Protein AF-A0A357LKI7-F1 (afdb_monomer_lite)

Foldseek 3Di:
DVVVVVVVVVVCVVVVVVCVVCDLFNLLLVLLCVLCVVQVVVLVVVLVQQFDPDPPRSLPGALSLCCVQAVVQCVVQVSDPVSRDCPPRVVCSNVLSCLSNPLNVCCNQQPQQLVSLVSVLVSLVSSVVSCCPRVVDDDQLCDDPPDPDQPHVNRRVVVVSSVSSVVCNVSGDHCRHPVNVVVVVDPPPPPPPPPPPDDDDDDDDDDDDDDDDDDPPVPVVVVPDDQDDDDDDPDDPPPDDVPDPVVVVVVVVVVVPDDDDDDD

pLDDT: mean 74.7, std 24.62, range [28.31, 97.5]

Structure (mmCIF, N/CA/C/O backbone):
data_AF-A0A357LKI7-F1
#
_entry.id   AF-A0A357LKI7-F1
#
loop_
_atom_site.group_PDB
_atom_site.id
_atom_site.type_symbol
_atom_site.label_atom_id
_atom_site.label_alt_id
_atom_site.label_comp_id
_atom_site.label_asym_id
_atom_site.label_entity_id
_atom_site.label_seq_id
_atom_site.pdbx_PDB_ins_code
_atom_site.Cartn_x
_atom_site.Cartn_y
_atom_site.Cartn_z
_atom_site.occupancy
_atom_site.B_iso_or_equiv
_atom_site.auth_seq_id
_atom_site.auth_comp_id
_atom_site.auth_asym_id
_atom_site.auth_atom_id
_atom_site.pdbx_PDB_model_num
ATOM 1 N N . MET A 1 1 ? -25.278 -31.752 31.307 1.00 66.69 1 MET A N 1
ATOM 2 C CA . MET A 1 1 ? -25.902 -30.445 30.976 1.00 66.69 1 MET A CA 1
ATOM 3 C C . MET A 1 1 ? -25.250 -29.245 31.687 1.00 66.69 1 MET A C 1
ATOM 5 O O . MET A 1 1 ? -25.098 -28.214 31.048 1.00 66.69 1 MET A O 1
ATOM 9 N N . GLY A 1 2 ? -24.836 -29.344 32.965 1.00 85.38 2 GLY A N 1
ATOM 10 C CA . GLY A 1 2 ? -24.236 -28.221 33.721 1.00 85.38 2 GLY A CA 1
ATOM 11 C C . GLY A 1 2 ? -22.847 -27.755 33.250 1.00 85.38 2 GLY A C 1
ATOM 12 O O . GLY A 1 2 ? -22.629 -26.557 33.112 1.00 85.38 2 GLY A O 1
ATOM 13 N N . ILE A 1 3 ? -21.947 -28.685 32.909 1.00 83.56 3 ILE A N 1
ATOM 14 C CA . ILE A 1 3 ? -20.602 -28.372 32.380 1.00 83.56 3 ILE A CA 1
ATOM 15 C C . ILE A 1 3 ? -20.665 -27.585 31.062 1.00 83.56 3 ILE A C 1
ATOM 17 O O . ILE A 1 3 ? -19.915 -26.634 30.879 1.00 83.56 3 ILE A O 1
ATOM 21 N N . VAL A 1 4 ? -21.607 -27.923 30.176 1.00 88.88 4 VAL A N 1
ATOM 22 C CA . VAL A 1 4 ? -21.794 -27.215 28.897 1.00 88.88 4 VAL A CA 1
ATOM 23 C C . VAL A 1 4 ? -22.242 -25.768 29.131 1.00 88.88 4 VAL A C 1
ATOM 25 O O . VAL A 1 4 ? -21.694 -24.853 28.529 1.00 88.88 4 VAL A O 1
ATOM 28 N N . LYS A 1 5 ? -23.182 -25.535 30.059 1.00 90.12 5 LYS A N 1
ATOM 29 C CA . LYS A 1 5 ? -23.633 -24.176 30.416 1.00 90.12 5 LYS A CA 1
ATOM 30 C C . LYS A 1 5 ? -22.527 -23.346 31.075 1.00 90.12 5 LYS A C 1
ATOM 32 O O . LYS A 1 5 ? -22.418 -22.158 30.791 1.00 90.12 5 LYS A O 1
ATOM 37 N N . LEU A 1 6 ? -21.706 -23.969 31.923 1.00 90.81 6 LEU A N 1
ATOM 38 C CA . LEU A 1 6 ? -20.525 -23.329 32.508 1.00 90.81 6 LEU A CA 1
ATOM 39 C C . LEU A 1 6 ? -19.523 -22.926 31.413 1.00 90.81 6 LEU A C 1
ATOM 41 O O . LEU A 1 6 ? -19.025 -21.805 31.432 1.00 90.81 6 LEU A O 1
ATOM 45 N N . GLY A 1 7 ? -19.276 -23.816 30.446 1.00 91.25 7 GLY A N 1
ATOM 46 C CA . GLY A 1 7 ? -18.390 -23.563 29.309 1.00 91.25 7 GLY A CA 1
ATOM 47 C C . GLY A 1 7 ? -18.848 -22.387 28.447 1.00 91.25 7 GLY A C 1
ATOM 48 O O . GLY A 1 7 ? -18.047 -21.502 28.165 1.00 91.25 7 GLY A O 1
ATOM 49 N N . ILE A 1 8 ? -20.140 -22.325 28.110 1.00 95.19 8 ILE A N 1
ATOM 50 C CA . ILE A 1 8 ? -20.726 -21.202 27.356 1.00 95.19 8 ILE A CA 1
ATOM 51 C C . ILE A 1 8 ? -20.611 -19.893 28.154 1.00 95.19 8 ILE A C 1
ATOM 53 O O . ILE A 1 8 ? -20.128 -18.893 27.637 1.00 95.19 8 ILE A O 1
ATOM 57 N N . GLY A 1 9 ? -20.963 -19.901 29.445 1.00 93.94 9 GLY A N 1
ATOM 58 C CA . GLY A 1 9 ? -20.886 -18.694 30.275 1.00 93.94 9 GLY A CA 1
ATOM 59 C C . GLY A 1 9 ? -19.458 -18.176 30.489 1.00 93.94 9 GLY A C 1
ATOM 60 O O . GLY A 1 9 ? -19.252 -16.967 30.599 1.00 93.94 9 GLY A O 1
ATOM 61 N N . LEU A 1 10 ? -18.465 -19.070 30.550 1.00 94.44 10 LEU A N 1
ATOM 62 C CA . LEU A 1 10 ? -17.054 -18.688 30.599 1.00 94.44 10 LEU A CA 1
ATOM 63 C C . LEU A 1 10 ? -16.588 -18.122 29.253 1.00 94.44 10 LEU A C 1
ATOM 65 O O . LEU A 1 10 ? -15.963 -17.065 29.241 1.00 94.44 10 LEU A O 1
ATOM 69 N N . HIS A 1 11 ? -16.925 -18.793 28.148 1.00 95.75 11 HIS A N 1
ATOM 70 C CA . HIS A 1 11 ? -16.650 -18.327 26.790 1.00 95.75 11 HIS A CA 1
ATOM 71 C C . HIS A 1 11 ? -17.165 -16.895 26.587 1.00 95.75 11 HIS A C 1
ATOM 73 O O . HIS A 1 11 ? -16.377 -15.998 26.295 1.00 95.75 11 HIS A O 1
ATOM 79 N N . ASP A 1 12 ? -18.447 -16.644 26.848 1.00 96.31 12 ASP A N 1
ATOM 80 C CA . ASP A 1 12 ? -19.069 -15.338 26.597 1.00 96.31 12 ASP A CA 1
ATOM 81 C C . ASP A 1 12 ? -18.472 -14.230 27.471 1.00 96.31 12 ASP A C 1
ATOM 83 O O . ASP A 1 12 ? -18.289 -13.101 27.021 1.00 96.31 12 ASP A O 1
ATOM 87 N N . ARG A 1 13 ? -18.104 -14.549 28.719 1.00 95.06 13 ARG A N 1
ATOM 88 C CA . ARG A 1 13 ? -17.415 -13.602 29.607 1.00 95.06 13 ARG A CA 1
ATOM 89 C C . ARG A 1 13 ? -16.022 -13.251 29.104 1.00 95.06 13 ARG A C 1
ATOM 91 O O . ARG A 1 13 ? -15.652 -12.080 29.129 1.00 95.06 13 ARG A O 1
ATOM 98 N N . VAL A 1 14 ? -15.254 -14.252 28.679 1.00 95.56 14 VAL A N 1
ATOM 99 C CA . VAL A 1 14 ? -13.888 -14.051 28.186 1.00 95.56 14 VAL A CA 1
ATOM 100 C C . VAL A 1 14 ? -13.917 -13.260 26.882 1.00 95.56 14 VAL A C 1
ATOM 102 O O . VAL A 1 14 ? -13.275 -12.215 26.799 1.00 95.56 14 VAL A O 1
ATOM 105 N N . PHE A 1 15 ? -14.695 -13.696 25.891 1.00 94.56 15 PHE A N 1
ATOM 106 C CA . PHE A 1 15 ? -14.757 -13.017 24.597 1.00 94.56 15 PHE A CA 1
ATOM 107 C C . PHE A 1 15 ? -15.447 -11.654 24.686 1.00 94.56 15 PHE A C 1
ATOM 109 O O . PHE A 1 15 ? -14.960 -10.709 24.077 1.00 94.56 15 PHE A O 1
ATOM 116 N N . GLY A 1 16 ? -16.463 -11.490 25.538 1.00 93.44 16 GLY A N 1
ATOM 117 C CA . GLY A 1 16 ? -17.050 -10.177 25.814 1.00 93.44 16 GLY A CA 1
ATOM 118 C C . GLY A 1 16 ? -16.053 -9.196 26.445 1.00 93.44 16 GLY A C 1
ATOM 119 O O . GLY A 1 16 ? -16.018 -8.021 26.076 1.00 93.44 16 GLY A O 1
ATOM 120 N N . ALA A 1 17 ? -15.188 -9.663 27.354 1.00 92.31 17 ALA A N 1
ATOM 121 C CA . ALA A 1 17 ? -14.118 -8.835 27.914 1.00 92.31 17 ALA A CA 1
ATOM 122 C C . ALA A 1 17 ? -13.061 -8.472 26.858 1.00 92.31 17 ALA A C 1
ATOM 124 O O . ALA A 1 17 ? -12.642 -7.315 26.781 1.00 92.31 17 ALA A O 1
ATOM 125 N N . VAL A 1 18 ? -12.657 -9.433 26.020 1.00 91.44 18 VAL A N 1
ATOM 126 C CA . VAL A 1 18 ? -11.706 -9.204 24.920 1.00 91.44 18 VAL A CA 1
ATOM 127 C C . VAL A 1 18 ? -12.265 -8.203 23.908 1.00 91.44 18 VAL A C 1
ATOM 129 O O . VAL A 1 18 ? -11.572 -7.248 23.568 1.00 91.44 18 VAL A O 1
ATOM 132 N N . GLU A 1 19 ? -13.514 -8.363 23.470 1.00 91.69 19 GLU A N 1
ATOM 133 C CA . GLU A 1 19 ? -14.187 -7.434 22.553 1.00 91.69 19 GLU A CA 1
ATOM 134 C C . GLU A 1 19 ? -14.291 -6.025 23.144 1.00 91.69 19 GLU A C 1
ATOM 136 O O . GLU A 1 19 ? -14.010 -5.042 22.456 1.00 91.69 19 GLU A O 1
ATOM 141 N N . GLY A 1 20 ? -14.624 -5.917 24.434 1.00 90.19 20 GLY A N 1
ATOM 142 C CA . GLY A 1 20 ? -14.678 -4.639 25.141 1.00 90.19 20 GLY A CA 1
ATOM 143 C C . GLY A 1 20 ? -13.325 -3.921 25.194 1.00 90.19 20 GLY A C 1
ATOM 144 O O . GLY A 1 20 ? -13.262 -2.711 24.975 1.00 90.19 20 GLY A O 1
ATOM 145 N N . LEU A 1 21 ? -12.236 -4.658 25.442 1.00 89.75 21 LEU A N 1
ATOM 146 C CA . LEU A 1 21 ? -10.873 -4.113 25.486 1.00 89.75 21 LEU A CA 1
ATOM 147 C C . LEU A 1 21 ? -10.343 -3.748 24.091 1.00 89.75 21 LEU A C 1
ATOM 149 O O . LEU A 1 21 ? -9.766 -2.674 23.900 1.00 89.75 21 LEU A O 1
ATOM 153 N N . ALA A 1 22 ? -10.547 -4.631 23.113 1.00 87.94 22 ALA A N 1
ATOM 154 C CA . ALA A 1 22 ? -10.120 -4.440 21.731 1.00 87.94 22 ALA A CA 1
ATOM 155 C C . ALA A 1 22 ? -10.875 -3.276 21.064 1.00 87.94 22 ALA A C 1
ATOM 157 O O . ALA A 1 22 ? -10.301 -2.497 20.292 1.00 87.94 22 ALA A O 1
ATOM 158 N N . GLY A 1 23 ? -12.163 -3.133 21.381 1.00 86.75 23 GLY A N 1
ATOM 159 C CA . GLY A 1 23 ? -13.049 -2.128 20.817 1.00 86.75 23 GLY A CA 1
ATOM 160 C C . GLY A 1 23 ? -12.999 -2.067 19.285 1.00 86.75 23 GLY A C 1
ATOM 161 O O . GLY A 1 23 ? -12.528 -2.962 18.586 1.00 86.75 23 GLY A O 1
ATOM 162 N N . ASN A 1 24 ? -13.433 -0.937 18.727 1.00 83.88 24 ASN A N 1
ATOM 163 C CA . ASN A 1 24 ? -13.414 -0.726 17.272 1.00 83.88 24 ASN A CA 1
ATOM 164 C C . ASN A 1 24 ? -12.024 -0.376 16.718 1.00 83.88 24 ASN A C 1
ATOM 166 O O . ASN A 1 24 ? -11.860 -0.179 15.513 1.00 83.88 24 ASN A O 1
ATOM 170 N N . TRP A 1 25 ? -11.038 -0.228 17.598 1.00 85.06 25 TRP A N 1
ATOM 171 C CA . TRP A 1 25 ? -9.741 0.339 17.278 1.00 85.06 25 TRP A CA 1
ATOM 172 C C . TRP A 1 25 ? -8.726 -0.783 17.001 1.00 85.06 25 TRP A C 1
ATOM 174 O O . TRP A 1 25 ? -7.981 -0.698 16.026 1.00 85.06 25 TRP A O 1
ATOM 184 N N . PHE A 1 26 ? -8.719 -1.851 17.797 1.00 90.12 26 PHE A N 1
ATOM 185 C CA . PHE A 1 26 ? -7.662 -2.862 17.786 1.00 90.12 26 PHE A CA 1
ATOM 186 C C . PHE A 1 26 ? -7.420 -3.484 16.410 1.00 90.12 26 PHE A C 1
ATOM 188 O O . PHE A 1 26 ? -6.306 -3.412 15.901 1.00 90.12 26 PHE A O 1
ATOM 195 N N . LEU A 1 27 ? -8.465 -4.000 15.757 1.00 90.12 27 LEU A N 1
ATOM 196 C CA . LEU A 1 27 ? -8.335 -4.676 14.460 1.00 90.12 27 LEU A CA 1
ATOM 197 C C . LEU A 1 27 ? -7.805 -3.746 13.353 1.00 90.12 27 LEU A C 1
ATOM 199 O O . LEU A 1 27 ? -7.050 -4.174 12.486 1.00 90.12 27 LEU A O 1
ATOM 203 N N . GLY A 1 28 ? -8.162 -2.456 13.395 1.00 90.38 28 GLY A N 1
ATOM 204 C CA . GLY A 1 28 ? -7.623 -1.435 12.484 1.00 90.38 28 GLY A CA 1
ATOM 205 C C . GLY A 1 28 ? -6.128 -1.205 12.664 1.00 90.38 28 GLY A C 1
ATOM 206 O O . GLY A 1 28 ? -5.395 -1.098 11.685 1.00 90.38 28 GLY A O 1
ATOM 207 N N . LEU A 1 29 ? -5.664 -1.136 13.910 1.00 90.12 29 LEU A N 1
ATOM 208 C CA . LEU A 1 29 ? -4.243 -0.976 14.198 1.00 90.12 29 LEU A CA 1
ATOM 209 C C . LEU A 1 29 ? -3.464 -2.257 13.879 1.00 90.12 29 LEU A C 1
ATOM 211 O O . LEU A 1 29 ? -2.420 -2.187 13.238 1.00 90.12 29 LEU A O 1
ATOM 215 N N . ALA A 1 30 ? -4.000 -3.414 14.269 1.00 92.00 30 ALA A N 1
ATOM 216 C CA . ALA A 1 30 ? -3.400 -4.715 14.013 1.00 92.00 30 ALA A CA 1
ATOM 217 C C . ALA A 1 30 ? -3.185 -4.945 12.512 1.00 92.00 30 ALA A C 1
ATOM 219 O O . ALA A 1 30 ? -2.074 -5.266 12.110 1.00 92.00 30 ALA A O 1
ATOM 220 N N . ALA A 1 31 ? -4.194 -4.682 11.671 1.00 93.44 31 ALA A N 1
ATOM 221 C CA . ALA A 1 31 ? -4.064 -4.818 10.219 1.00 93.44 31 ALA A CA 1
ATOM 222 C C . ALA A 1 31 ? -2.932 -3.948 9.638 1.00 93.44 31 ALA A C 1
ATOM 224 O O . ALA A 1 31 ? -2.183 -4.412 8.780 1.00 93.44 31 ALA A O 1
ATOM 225 N N . ARG A 1 32 ? -2.761 -2.711 10.133 1.00 91.94 32 ARG A N 1
ATOM 226 C CA . ARG A 1 32 ? -1.650 -1.837 9.715 1.00 91.94 32 ARG A CA 1
ATOM 227 C C . ARG A 1 32 ? -0.305 -2.376 10.163 1.00 91.94 32 ARG A C 1
ATOM 229 O O . ARG A 1 32 ? 0.604 -2.442 9.350 1.00 91.94 32 ARG A O 1
ATOM 236 N N . ILE A 1 33 ? -0.178 -2.743 11.437 1.00 91.62 33 ILE A N 1
ATOM 237 C CA . ILE A 1 33 ? 1.082 -3.249 11.988 1.00 91.62 33 ILE A CA 1
ATOM 238 C C . ILE A 1 33 ? 1.489 -4.524 11.260 1.00 91.62 33 ILE A C 1
ATOM 240 O O . ILE A 1 33 ? 2.636 -4.623 10.849 1.00 91.62 33 ILE A O 1
ATOM 244 N N . VAL A 1 34 ? 0.557 -5.455 11.042 1.00 92.88 34 VAL A N 1
ATOM 245 C CA . VAL A 1 34 ? 0.820 -6.691 10.298 1.00 92.88 34 VAL A CA 1
ATOM 246 C C . VAL A 1 34 ? 1.321 -6.359 8.897 1.00 92.88 34 VAL A C 1
ATOM 248 O O . VAL A 1 34 ? 2.428 -6.764 8.552 1.00 92.88 34 VAL A O 1
ATOM 251 N N . PHE A 1 35 ? 0.587 -5.547 8.131 1.00 92.31 35 PHE A N 1
ATOM 252 C CA . PHE A 1 35 ? 1.032 -5.153 6.794 1.00 92.31 35 PHE A CA 1
ATOM 253 C C . PHE A 1 35 ? 2.416 -4.486 6.819 1.00 92.31 35 PHE A C 1
ATOM 255 O O . PHE A 1 35 ? 3.324 -4.900 6.102 1.00 92.31 35 PHE A O 1
ATOM 262 N N . SER A 1 36 ? 2.606 -3.470 7.664 1.00 92.44 36 SER A N 1
ATOM 263 C CA . SER A 1 36 ? 3.863 -2.725 7.743 1.00 92.44 36 SER A CA 1
ATOM 264 C C . SER A 1 36 ? 5.028 -3.597 8.210 1.00 92.44 36 SER A C 1
ATOM 266 O O . SER A 1 36 ? 6.132 -3.433 7.706 1.00 92.44 36 SER A O 1
ATOM 268 N N . SER A 1 37 ? 4.800 -4.545 9.120 1.00 92.06 37 SER A N 1
ATOM 269 C CA . SER A 1 37 ? 5.839 -5.457 9.610 1.00 92.06 37 SER A CA 1
ATOM 270 C C . SER A 1 37 ? 6.379 -6.382 8.520 1.00 92.06 37 SER A C 1
ATOM 272 O O . SER A 1 37 ? 7.561 -6.707 8.535 1.00 92.06 37 SER A O 1
ATOM 274 N N . VAL A 1 38 ? 5.534 -6.756 7.556 1.00 90.19 38 VAL A N 1
ATOM 275 C CA . VAL A 1 38 ? 5.901 -7.667 6.466 1.00 90.19 38 VAL A CA 1
ATOM 276 C C . VAL A 1 38 ? 6.464 -6.906 5.265 1.00 90.19 38 VAL A C 1
ATOM 278 O O . VAL A 1 38 ? 7.443 -7.340 4.667 1.00 90.19 38 VAL A O 1
ATOM 281 N N . LEU A 1 39 ? 5.868 -5.763 4.909 1.00 92.31 39 LEU A N 1
ATOM 282 C CA . LEU A 1 39 ? 6.096 -5.133 3.605 1.00 92.31 39 LEU A CA 1
ATOM 283 C C . LEU A 1 39 ? 6.840 -3.802 3.634 1.00 92.31 39 LEU A C 1
ATOM 285 O O . LEU A 1 39 ? 7.410 -3.414 2.618 1.00 92.31 39 LEU A O 1
ATOM 289 N N . LEU A 1 40 ? 6.856 -3.079 4.758 1.00 92.94 40 LEU A N 1
ATOM 290 C CA . LEU A 1 40 ? 7.432 -1.730 4.772 1.00 92.94 40 LEU A CA 1
ATOM 291 C C . LEU A 1 40 ? 8.924 -1.760 4.430 1.00 92.94 40 LEU A C 1
ATOM 293 O O . LEU A 1 40 ? 9.367 -1.045 3.540 1.00 92.94 40 LEU A O 1
ATOM 297 N N . VAL A 1 41 ? 9.692 -2.608 5.116 1.00 92.56 41 VAL A N 1
ATOM 298 C CA . VAL A 1 41 ? 11.139 -2.729 4.887 1.00 92.56 41 VAL A CA 1
ATOM 299 C C . VAL A 1 41 ? 11.429 -3.308 3.504 1.00 92.56 41 VAL A C 1
ATOM 301 O O . VAL A 1 41 ? 12.351 -2.847 2.839 1.00 92.56 41 VAL A O 1
ATOM 304 N N . PHE A 1 42 ? 10.613 -4.261 3.046 1.00 91.31 42 PHE A N 1
ATOM 305 C CA . PHE A 1 42 ? 10.704 -4.812 1.695 1.00 91.31 42 PHE A CA 1
ATOM 306 C C . PHE A 1 42 ? 10.620 -3.705 0.633 1.00 91.31 42 PHE A C 1
ATOM 308 O O . PHE A 1 42 ? 11.547 -3.553 -0.161 1.00 91.31 42 PHE A O 1
ATOM 315 N N . PHE A 1 43 ? 9.578 -2.869 0.674 1.00 91.75 43 PHE A N 1
ATOM 316 C CA . PHE A 1 43 ? 9.406 -1.782 -0.291 1.00 91.75 43 PHE A CA 1
ATOM 317 C C . PHE A 1 43 ? 10.488 -0.703 -0.182 1.00 91.75 43 PHE A C 1
ATOM 319 O O . PHE A 1 43 ? 10.990 -0.233 -1.201 1.00 91.75 43 PHE A O 1
ATOM 326 N N . LEU A 1 44 ? 10.899 -0.332 1.036 1.00 90.50 44 LEU A N 1
ATOM 327 C CA . LEU A 1 44 ? 11.962 0.661 1.230 1.00 90.50 44 LEU A CA 1
ATOM 328 C C . LEU A 1 44 ? 13.308 0.180 0.672 1.00 90.50 44 LEU A C 1
ATOM 330 O O . LEU A 1 44 ? 13.991 0.940 -0.015 1.00 90.50 44 LEU A O 1
ATOM 334 N N . ASN A 1 45 ? 13.667 -1.082 0.921 1.00 92.00 45 ASN A N 1
ATOM 335 C CA . ASN A 1 45 ? 14.882 -1.679 0.369 1.00 92.00 45 ASN A CA 1
ATOM 336 C C . ASN A 1 45 ? 14.800 -1.786 -1.154 1.00 92.00 45 ASN A C 1
ATOM 338 O O . ASN A 1 45 ? 15.765 -1.478 -1.846 1.00 92.00 45 ASN A O 1
ATOM 342 N N . SER A 1 46 ? 13.639 -2.172 -1.679 1.00 90.44 46 SER A N 1
ATOM 343 C CA . SER A 1 46 ? 13.406 -2.286 -3.115 1.00 90.44 46 SER A CA 1
ATOM 344 C C . SER A 1 46 ? 13.568 -0.937 -3.830 1.00 90.44 46 SER A C 1
ATOM 346 O O . SER A 1 46 ? 14.307 -0.849 -4.811 1.00 90.44 46 SER A O 1
ATOM 348 N N . VAL A 1 47 ? 12.989 0.147 -3.301 1.00 90.06 47 VAL A N 1
ATOM 349 C CA . VAL A 1 47 ? 13.154 1.507 -3.852 1.00 90.06 47 VAL A CA 1
ATOM 350 C C . VAL A 1 47 ? 14.605 1.970 -3.791 1.00 90.06 47 VAL A C 1
ATOM 352 O O . VAL A 1 47 ? 15.090 2.563 -4.754 1.00 90.06 47 VAL A O 1
ATOM 355 N N . ALA A 1 48 ? 15.323 1.675 -2.703 1.00 88.50 48 ALA A N 1
ATOM 356 C CA . ALA A 1 48 ? 16.724 2.068 -2.548 1.00 88.50 48 ALA A CA 1
ATOM 357 C C . ALA A 1 48 ? 17.636 1.503 -3.653 1.00 88.50 48 ALA A C 1
ATOM 359 O O . ALA A 1 48 ? 18.678 2.083 -3.937 1.00 88.50 48 ALA A O 1
ATOM 360 N N . THR A 1 49 ? 17.235 0.411 -4.312 1.00 88.38 49 THR A N 1
ATOM 361 C CA . THR A 1 49 ? 17.966 -0.150 -5.462 1.00 88.38 49 THR A CA 1
ATOM 362 C C . THR A 1 49 ? 17.612 0.493 -6.811 1.00 88.38 49 THR A C 1
ATOM 364 O O . THR A 1 49 ? 18.306 0.260 -7.800 1.00 88.38 49 THR A O 1
ATOM 367 N N . LYS A 1 50 ? 16.546 1.302 -6.872 1.00 89.81 50 LYS A N 1
ATOM 368 C CA . LYS A 1 50 ? 16.014 1.914 -8.105 1.00 89.81 50 LYS A CA 1
ATOM 369 C C . LYS A 1 50 ? 16.416 3.380 -8.289 1.00 89.81 50 LYS A C 1
ATOM 371 O O . LYS A 1 50 ? 16.373 3.896 -9.408 1.00 89.81 50 LYS A O 1
ATOM 376 N N . VAL A 1 51 ? 16.798 4.058 -7.212 1.00 89.69 51 VAL A N 1
ATOM 377 C CA . VAL A 1 51 ? 17.123 5.492 -7.209 1.00 89.69 51 VAL A CA 1
ATOM 378 C C . VAL A 1 51 ? 18.602 5.741 -6.922 1.00 89.69 51 VAL A C 1
ATOM 380 O O . VAL A 1 51 ? 19.302 4.867 -6.415 1.00 89.69 51 VAL A O 1
ATOM 383 N N . GLY A 1 52 ? 19.097 6.932 -7.271 1.00 84.19 52 GLY A N 1
ATOM 384 C CA . GLY A 1 52 ? 20.462 7.339 -6.941 1.00 84.19 52 GLY A CA 1
ATOM 385 C C . GLY A 1 52 ? 20.690 7.525 -5.435 1.00 84.19 52 GLY A C 1
ATOM 386 O O . GLY A 1 52 ? 19.754 7.677 -4.647 1.00 84.19 52 GLY A O 1
ATOM 387 N N . SER A 1 53 ? 21.957 7.534 -5.023 1.00 81.44 53 SER A N 1
ATOM 388 C CA . SER A 1 53 ? 22.343 7.775 -3.632 1.00 81.44 53 SER A CA 1
ATOM 389 C C . SER A 1 53 ? 22.507 9.269 -3.344 1.00 81.44 53 SER A C 1
ATOM 391 O O . SER A 1 53 ? 23.308 9.934 -3.994 1.00 81.44 53 SER A O 1
ATOM 393 N N . GLY A 1 54 ? 21.839 9.774 -2.306 1.00 76.81 54 GLY A N 1
ATOM 394 C CA . GLY A 1 54 ? 21.989 11.159 -1.847 1.00 76.81 54 GLY A CA 1
ATOM 395 C C . GLY A 1 54 ? 20.996 12.138 -2.480 1.00 76.81 54 GLY A C 1
ATOM 396 O O . GLY A 1 54 ? 20.229 11.797 -3.373 1.00 76.81 54 GLY A O 1
ATOM 397 N N . PHE A 1 55 ? 20.962 13.366 -1.963 1.00 78.12 55 PHE A N 1
ATOM 398 C CA . PHE A 1 55 ? 20.125 14.441 -2.500 1.00 78.12 55 PHE A CA 1
ATOM 399 C C . PHE A 1 55 ? 20.946 15.273 -3.502 1.00 78.12 55 PHE A C 1
ATOM 401 O O . PHE A 1 55 ? 22.037 15.703 -3.124 1.00 78.12 55 PHE A O 1
ATOM 408 N N . PRO A 1 56 ? 20.455 15.552 -4.729 1.00 81.50 56 PRO A N 1
ATOM 409 C CA . PRO A 1 56 ? 19.109 15.285 -5.258 1.00 81.50 56 PRO A CA 1
ATOM 410 C C . PRO A 1 56 ? 18.960 13.956 -6.029 1.00 81.50 56 PRO A C 1
ATOM 412 O O . PRO A 1 56 ? 17.868 13.659 -6.511 1.00 81.50 56 PRO A O 1
ATOM 415 N N . ASP A 1 57 ? 20.016 13.153 -6.147 1.00 81.00 57 ASP A N 1
ATOM 416 C CA . ASP A 1 57 ? 20.055 11.957 -7.004 1.00 81.00 57 ASP A CA 1
ATOM 417 C C . ASP A 1 57 ? 19.028 10.871 -6.632 1.00 81.00 57 ASP A C 1
ATOM 419 O O . ASP A 1 57 ? 18.644 10.066 -7.479 1.00 81.00 57 ASP A O 1
ATOM 423 N N . MET A 1 58 ? 18.496 10.891 -5.407 1.00 78.69 58 MET A N 1
ATOM 424 C CA . MET A 1 58 ? 17.371 10.050 -4.978 1.00 78.69 58 MET A CA 1
ATOM 425 C C . MET A 1 58 ? 16.073 10.282 -5.763 1.00 78.69 58 MET A C 1
ATOM 427 O O . MET A 1 58 ? 15.173 9.447 -5.720 1.00 78.69 58 MET A O 1
ATOM 431 N N . PHE A 1 59 ? 15.952 11.409 -6.469 1.00 78.69 59 PHE A N 1
ATOM 432 C CA . PHE A 1 59 ? 14.815 11.690 -7.350 1.00 78.69 59 PHE A CA 1
ATOM 433 C C . PHE A 1 59 ? 15.072 11.265 -8.799 1.00 78.69 59 PHE A C 1
ATOM 435 O O . PHE A 1 59 ? 14.181 11.387 -9.640 1.00 78.69 59 PHE A O 1
ATOM 442 N N . ILE A 1 60 ? 16.276 10.774 -9.101 1.00 84.94 60 ILE A N 1
ATOM 443 C CA . ILE A 1 60 ? 16.680 10.351 -10.437 1.00 84.94 60 ILE A CA 1
ATOM 444 C C . ILE A 1 60 ? 16.611 8.824 -10.503 1.00 84.94 60 ILE A C 1
ATOM 446 O O . ILE A 1 60 ? 17.273 8.114 -9.743 1.00 84.94 60 ILE A O 1
ATOM 450 N N . LEU A 1 61 ? 15.797 8.319 -11.434 1.00 88.44 61 LEU A N 1
ATOM 451 C CA . LEU A 1 61 ? 15.697 6.889 -11.716 1.00 88.44 61 LEU A CA 1
ATOM 452 C C . LEU A 1 61 ? 16.983 6.386 -12.363 1.00 88.44 61 LEU A C 1
ATOM 454 O O . LEU A 1 61 ? 17.434 6.929 -13.372 1.00 88.44 61 LEU A O 1
ATOM 458 N N . GLN A 1 62 ? 17.523 5.309 -11.809 1.00 89.56 62 GLN A N 1
ATOM 459 C CA . GLN A 1 62 ? 18.677 4.623 -12.370 1.00 89.56 62 GLN A CA 1
ATOM 460 C C . GLN A 1 62 ? 18.237 3.619 -13.434 1.00 89.56 62 GLN A C 1
ATOM 462 O O . GLN A 1 62 ? 17.090 3.168 -13.452 1.00 89.56 62 GLN A O 1
ATOM 467 N N . ILE A 1 63 ? 19.169 3.200 -14.292 1.00 86.81 63 ILE A N 1
ATOM 468 C CA . ILE A 1 63 ? 18.898 2.147 -15.281 1.00 86.81 63 ILE A CA 1
ATOM 469 C C . ILE A 1 63 ? 18.421 0.847 -14.612 1.00 86.81 63 ILE A C 1
ATOM 471 O O . ILE A 1 63 ? 17.558 0.152 -15.146 1.00 86.81 63 ILE A O 1
ATOM 475 N N . GLY A 1 64 ? 18.892 0.576 -13.389 1.00 87.12 64 GLY A N 1
ATOM 476 C CA . GLY A 1 64 ? 18.443 -0.550 -12.571 1.00 87.12 64 GLY A CA 1
ATOM 477 C C . GLY A 1 64 ? 16.936 -0.551 -12.295 1.00 87.12 64 GLY A C 1
ATOM 478 O O . GLY A 1 64 ? 16.343 -1.622 -12.236 1.00 87.12 64 GLY A O 1
ATOM 479 N N . ALA A 1 65 ? 16.282 0.615 -12.220 1.00 92.25 65 ALA A N 1
ATOM 480 C CA . ALA A 1 65 ? 14.828 0.690 -12.069 1.00 92.25 65 ALA A CA 1
ATOM 481 C C . ALA A 1 65 ? 14.094 0.119 -13.289 1.00 92.25 65 ALA A C 1
ATOM 483 O O . ALA A 1 65 ? 13.105 -0.595 -13.145 1.00 92.25 65 ALA A O 1
ATOM 484 N N . TYR A 1 66 ? 14.598 0.404 -14.491 1.00 93.31 66 TYR A N 1
ATOM 485 C CA . TYR A 1 66 ? 14.031 -0.115 -15.735 1.00 93.31 66 TYR A CA 1
ATOM 486 C C . TYR A 1 66 ? 14.278 -1.613 -15.864 1.00 93.31 66 TYR A C 1
ATOM 488 O O . TYR A 1 66 ? 13.360 -2.338 -16.220 1.00 93.31 66 TYR A O 1
ATOM 496 N N . ALA A 1 67 ? 15.474 -2.084 -15.505 1.00 92.62 67 ALA A N 1
ATOM 497 C CA . ALA A 1 67 ? 15.785 -3.511 -15.500 1.00 92.62 67 ALA A CA 1
ATOM 498 C C . ALA A 1 67 ? 14.937 -4.299 -14.482 1.00 92.62 67 ALA A C 1
ATOM 500 O O . ALA A 1 67 ? 14.569 -5.437 -14.742 1.00 92.62 67 ALA A O 1
ATOM 501 N N . GLN A 1 68 ? 14.603 -3.696 -13.337 1.00 91.69 68 GLN A N 1
ATOM 502 C CA . GLN A 1 68 ? 13.793 -4.345 -12.304 1.00 91.69 68 GLN A CA 1
ATOM 503 C C . GLN A 1 68 ? 12.287 -4.299 -12.552 1.00 91.69 68 GLN A C 1
ATOM 505 O O . GLN A 1 68 ? 11.600 -5.163 -12.035 1.00 91.69 68 GLN A O 1
ATOM 510 N N . ILE A 1 69 ? 11.761 -3.281 -13.241 1.00 92.25 69 ILE A N 1
ATOM 511 C CA . ILE A 1 69 ? 10.310 -3.145 -13.473 1.00 92.25 69 ILE A CA 1
ATOM 512 C C . ILE A 1 69 ? 9.929 -3.610 -14.885 1.00 92.25 69 ILE A C 1
ATOM 514 O O . ILE A 1 69 ? 8.849 -4.141 -15.088 1.00 92.25 69 ILE A O 1
ATOM 518 N N . LEU A 1 70 ? 10.773 -3.386 -15.893 1.00 94.19 70 LEU A N 1
ATOM 519 C CA . LEU A 1 70 ? 10.491 -3.706 -17.298 1.00 94.19 70 LEU A CA 1
ATOM 520 C C . LEU A 1 70 ? 11.737 -4.313 -17.978 1.00 94.19 70 LEU A C 1
ATOM 522 O O . LEU A 1 70 ? 12.266 -3.711 -18.921 1.00 94.19 70 LEU A O 1
ATOM 526 N N . PRO A 1 71 ? 12.222 -5.487 -17.531 1.00 93.62 71 PRO A N 1
ATOM 527 C CA . PRO A 1 71 ? 13.478 -6.081 -18.004 1.00 93.62 71 PRO A CA 1
ATOM 528 C C . PRO A 1 71 ? 13.547 -6.222 -19.530 1.00 93.62 71 PRO A C 1
ATOM 530 O O . PRO A 1 71 ? 14.492 -5.733 -20.143 1.00 93.62 71 PRO A O 1
ATOM 533 N N . SER A 1 72 ? 12.513 -6.773 -20.173 1.00 92.69 72 SER A N 1
ATOM 534 C CA . SER A 1 72 ? 12.496 -6.966 -21.632 1.00 92.69 72 SER A CA 1
ATOM 535 C C . SER A 1 72 ? 12.548 -5.655 -22.430 1.00 92.69 72 SER A C 1
ATOM 537 O O . SER A 1 72 ? 13.106 -5.612 -23.526 1.00 92.69 72 SER A O 1
ATOM 539 N N . ILE A 1 73 ? 12.016 -4.559 -21.879 1.00 93.75 73 ILE A N 1
ATOM 540 C CA . ILE A 1 73 ? 12.094 -3.226 -22.494 1.00 93.75 73 ILE A CA 1
ATOM 541 C C . ILE A 1 73 ? 13.490 -2.625 -22.306 1.00 93.75 73 ILE A C 1
ATOM 543 O O . ILE A 1 73 ? 14.024 -2.021 -23.236 1.00 93.75 73 ILE A O 1
ATOM 547 N N . ALA A 1 74 ? 14.090 -2.794 -21.124 1.00 93.62 74 ALA A N 1
ATOM 548 C CA . ALA A 1 74 ? 15.451 -2.340 -20.851 1.00 93.62 74 ALA A CA 1
ATOM 549 C C . ALA A 1 74 ? 16.475 -3.067 -21.739 1.00 93.62 74 ALA A C 1
ATOM 551 O O . ALA A 1 74 ? 17.352 -2.425 -22.316 1.00 93.62 74 ALA A O 1
ATOM 552 N N . GLU A 1 75 ? 16.316 -4.380 -21.912 1.00 93.38 75 GLU A N 1
ATOM 553 C CA . GLU A 1 75 ? 17.143 -5.204 -22.798 1.00 93.38 75 GLU A CA 1
ATOM 554 C C . GLU A 1 75 ? 17.006 -4.794 -24.266 1.00 93.38 75 GLU A C 1
ATOM 556 O O . GLU A 1 75 ? 18.015 -4.599 -24.944 1.00 93.38 75 GLU A O 1
ATOM 561 N N . ALA A 1 76 ? 15.778 -4.586 -24.754 1.00 93.06 76 ALA A N 1
ATOM 562 C CA . ALA A 1 76 ? 15.536 -4.137 -26.127 1.00 93.06 76 ALA A CA 1
ATOM 563 C C . ALA A 1 76 ? 16.146 -2.754 -26.422 1.00 93.06 76 ALA A C 1
ATOM 565 O O . ALA A 1 76 ? 16.528 -2.470 -27.556 1.00 93.06 76 ALA A O 1
ATOM 566 N N . ALA A 1 77 ? 16.260 -1.904 -25.400 1.00 93.50 77 ALA A N 1
ATOM 567 C CA . ALA A 1 77 ? 16.917 -0.603 -25.477 1.00 93.50 77 ALA A CA 1
ATOM 568 C C . ALA A 1 77 ? 18.440 -0.667 -25.241 1.00 93.50 77 ALA A C 1
ATOM 570 O O . ALA A 1 77 ? 19.086 0.376 -25.160 1.00 93.50 77 ALA A O 1
ATOM 571 N N . GLY A 1 78 ? 19.027 -1.861 -25.087 1.00 93.44 78 GLY A N 1
ATOM 572 C CA . GLY A 1 78 ? 20.457 -2.029 -24.818 1.00 93.44 78 GLY A CA 1
ATOM 573 C C . GLY A 1 78 ? 20.908 -1.404 -23.496 1.00 93.44 78 GLY A C 1
ATOM 574 O O . GLY A 1 78 ? 22.058 -0.990 -23.380 1.00 93.44 78 GLY A O 1
ATOM 575 N N . TYR A 1 79 ? 20.006 -1.306 -22.514 1.00 92.44 79 TYR A N 1
ATOM 576 C CA . TYR A 1 79 ? 20.224 -0.636 -21.230 1.00 92.44 79 TYR A CA 1
ATOM 577 C C . TYR A 1 79 ? 20.556 0.867 -21.333 1.00 92.44 79 TYR A C 1
ATOM 579 O O . TYR A 1 79 ? 21.107 1.449 -20.397 1.00 92.44 79 TYR A O 1
ATOM 587 N N . ASP A 1 80 ? 20.169 1.531 -22.427 1.00 92.25 80 ASP A N 1
ATOM 588 C CA . ASP A 1 80 ? 20.226 2.989 -22.550 1.00 92.25 80 ASP A CA 1
ATOM 589 C C . ASP A 1 80 ? 18.866 3.627 -22.219 1.00 92.25 80 ASP A C 1
ATOM 591 O O . ASP A 1 80 ? 17.884 3.493 -22.953 1.00 92.25 80 ASP A O 1
ATOM 595 N N . ILE A 1 81 ? 18.807 4.388 -21.119 1.00 89.75 81 ILE A N 1
ATOM 596 C CA . ILE A 1 81 ? 17.600 5.120 -20.697 1.00 89.75 81 ILE A CA 1
ATOM 597 C C . ILE A 1 81 ? 17.145 6.104 -21.785 1.00 89.75 81 ILE A C 1
ATOM 599 O O . ILE A 1 81 ? 15.945 6.350 -21.939 1.00 89.75 81 ILE A O 1
ATOM 603 N N . SER A 1 82 ? 18.072 6.688 -22.545 1.00 92.38 82 SER A N 1
ATOM 604 C CA . SER A 1 82 ? 17.762 7.665 -23.595 1.00 92.38 82 SER A CA 1
ATOM 605 C C . SER A 1 82 ? 16.989 7.031 -24.747 1.00 92.38 82 SER A C 1
ATOM 607 O O . SER A 1 82 ? 16.114 7.685 -25.312 1.00 92.38 82 SER A O 1
ATOM 609 N N . ALA A 1 83 ? 17.239 5.749 -25.024 1.00 93.00 83 ALA A N 1
ATOM 610 C CA . ALA A 1 83 ? 16.564 4.973 -26.061 1.00 93.00 83 ALA A CA 1
ATOM 611 C C . ALA A 1 83 ? 15.148 4.506 -25.660 1.00 93.00 83 ALA A C 1
ATOM 613 O O . ALA A 1 83 ? 14.365 4.096 -26.516 1.00 93.00 83 ALA A O 1
ATOM 614 N N . ILE A 1 84 ? 14.776 4.597 -24.377 1.00 92.94 84 ILE A N 1
ATOM 615 C CA . ILE A 1 84 ? 13.442 4.214 -23.894 1.00 92.94 84 ILE A CA 1
ATOM 616 C C . ILE A 1 84 ? 12.442 5.364 -24.102 1.00 92.94 84 ILE A C 1
ATOM 618 O O . ILE A 1 84 ? 12.627 6.483 -23.605 1.00 92.94 84 ILE A O 1
ATOM 622 N N . ASN A 1 85 ? 11.326 5.072 -24.776 1.00 93.50 85 ASN A N 1
ATOM 623 C CA . ASN A 1 85 ? 10.234 6.028 -24.979 1.00 93.50 85 ASN A CA 1
ATOM 624 C C . ASN A 1 85 ? 9.632 6.520 -23.651 1.00 93.50 85 ASN A C 1
ATOM 626 O O . ASN A 1 85 ? 9.392 5.741 -22.727 1.00 93.50 85 ASN A O 1
ATOM 630 N N . LEU A 1 86 ? 9.325 7.822 -23.578 1.00 91.44 86 LEU A N 1
ATOM 631 C CA . LEU A 1 86 ? 8.708 8.440 -22.398 1.00 91.44 86 LEU A CA 1
ATOM 632 C C . LEU A 1 86 ? 7.356 7.800 -22.057 1.00 91.44 86 LEU A C 1
ATOM 634 O O . LEU A 1 86 ? 7.135 7.378 -20.922 1.00 91.44 86 LEU A O 1
ATOM 638 N N . PHE A 1 87 ? 6.473 7.709 -23.051 1.00 92.94 87 PHE A N 1
ATOM 639 C CA . PHE A 1 87 ? 5.198 7.016 -22.935 1.00 92.94 87 PHE A CA 1
ATOM 640 C C . PHE A 1 87 ? 5.245 5.697 -23.724 1.00 92.94 87 PHE A C 1
ATOM 642 O O . PHE A 1 87 ? 5.663 5.713 -24.885 1.00 92.94 87 PHE A O 1
ATOM 649 N N . PRO A 1 88 ? 4.810 4.569 -23.133 1.00 91.62 88 PRO A N 1
ATOM 650 C CA . PRO A 1 88 ? 4.309 4.433 -21.758 1.00 91.62 88 PRO A CA 1
ATOM 651 C C . PRO A 1 88 ? 5.413 4.164 -20.711 1.00 91.62 88 PRO A C 1
ATOM 653 O O . PRO A 1 88 ? 5.179 4.335 -19.516 1.00 91.62 88 PRO A O 1
ATOM 656 N N . TRP A 1 89 ? 6.616 3.766 -21.134 1.00 92.81 89 TRP A N 1
ATOM 657 C CA . TRP A 1 89 ? 7.577 3.053 -20.283 1.00 92.81 89 TRP A CA 1
ATOM 658 C C . TRP A 1 89 ? 8.170 3.872 -19.138 1.00 92.81 89 TRP A C 1
ATOM 660 O O . TRP A 1 89 ? 8.082 3.456 -17.984 1.00 92.81 89 TRP A O 1
ATOM 670 N N . LYS A 1 90 ? 8.737 5.053 -19.416 1.00 92.00 90 LYS A N 1
ATOM 671 C CA . LYS A 1 90 ? 9.335 5.890 -18.358 1.00 92.00 90 LYS A CA 1
ATOM 672 C C . LYS A 1 90 ? 8.297 6.327 -17.325 1.00 92.00 90 LYS A C 1
ATOM 674 O O . LYS A 1 90 ? 8.605 6.385 -16.139 1.00 92.00 90 LYS A O 1
ATOM 679 N N . ILE A 1 91 ? 7.063 6.590 -17.761 1.00 92.19 91 ILE A N 1
ATOM 680 C CA . ILE A 1 91 ? 5.956 6.951 -16.865 1.00 92.19 91 ILE A CA 1
ATOM 681 C C . ILE A 1 91 ? 5.577 5.776 -15.959 1.00 92.19 91 ILE A C 1
ATOM 683 O O . ILE A 1 91 ? 5.380 5.993 -14.768 1.00 92.19 91 ILE A O 1
ATOM 687 N N . ILE A 1 92 ? 5.515 4.549 -16.487 1.00 92.75 92 ILE A N 1
ATOM 688 C CA . ILE A 1 92 ? 5.236 3.346 -15.686 1.00 92.75 92 ILE A CA 1
ATOM 689 C C . ILE A 1 92 ? 6.309 3.152 -14.609 1.00 92.75 92 ILE A C 1
ATOM 691 O O . ILE A 1 92 ? 5.967 3.001 -13.439 1.00 92.75 92 ILE A O 1
ATOM 695 N N . VAL A 1 93 ? 7.594 3.214 -14.976 1.00 93.50 93 VAL A N 1
ATOM 696 C CA . VAL A 1 93 ? 8.716 3.025 -14.034 1.00 93.50 93 VAL A CA 1
ATOM 697 C C . VAL A 1 93 ? 8.730 4.119 -12.966 1.00 93.50 93 VAL A C 1
ATOM 699 O O . VAL A 1 93 ? 8.902 3.823 -11.783 1.00 93.50 93 VAL A O 1
ATOM 702 N N . LEU A 1 94 ? 8.490 5.374 -13.356 1.00 92.31 94 LEU A N 1
ATOM 703 C CA . LEU A 1 94 ? 8.395 6.490 -12.418 1.00 92.31 94 LEU A CA 1
ATOM 704 C C . LEU A 1 94 ? 7.214 6.328 -11.462 1.00 92.31 94 LEU A C 1
ATOM 706 O O . LEU A 1 94 ? 7.398 6.386 -10.248 1.00 92.31 94 LEU A O 1
ATOM 710 N N . ALA A 1 95 ? 6.013 6.096 -11.993 1.00 92.38 95 ALA A N 1
ATOM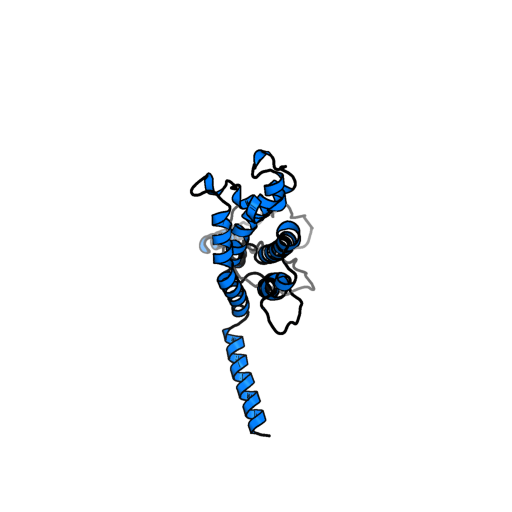 711 C CA . ALA A 1 95 ? 4.812 5.930 -11.185 1.00 92.38 95 ALA A CA 1
ATOM 712 C C . ALA A 1 95 ? 4.934 4.727 -10.241 1.00 92.38 95 ALA A C 1
ATOM 714 O O . ALA A 1 95 ? 4.589 4.848 -9.067 1.00 92.38 95 ALA A O 1
ATOM 715 N N . GLY A 1 96 ? 5.473 3.607 -10.729 1.00 93.12 96 GLY A N 1
ATOM 716 C CA . GLY A 1 96 ? 5.735 2.407 -9.942 1.00 93.12 96 GLY A CA 1
ATOM 717 C C . GLY A 1 96 ? 6.711 2.674 -8.800 1.00 93.12 96 GLY A C 1
ATOM 718 O O . GLY A 1 96 ? 6.372 2.424 -7.649 1.00 93.12 96 GLY A O 1
ATOM 719 N N . THR A 1 97 ? 7.865 3.280 -9.089 1.00 93.19 97 THR A N 1
ATOM 720 C CA . THR A 1 97 ? 8.883 3.599 -8.070 1.00 93.19 97 THR A CA 1
ATOM 721 C C . THR A 1 97 ? 8.356 4.591 -7.026 1.00 93.19 97 THR A C 1
ATOM 723 O O . THR A 1 97 ? 8.572 4.419 -5.826 1.00 93.19 97 THR A O 1
ATOM 726 N N . CYS A 1 98 ? 7.608 5.617 -7.449 1.00 91.75 98 CYS A N 1
ATOM 727 C CA . CYS A 1 98 ? 6.977 6.554 -6.520 1.00 91.75 98 CYS A CA 1
ATOM 728 C C . CYS A 1 98 ? 5.909 5.873 -5.651 1.00 91.75 98 CYS A C 1
ATOM 730 O O . CYS A 1 98 ? 5.857 6.122 -4.446 1.00 91.75 98 CYS A O 1
ATOM 732 N N . ALA A 1 99 ? 5.061 5.026 -6.238 1.00 93.94 99 ALA A N 1
ATOM 733 C CA . ALA A 1 99 ? 4.024 4.298 -5.511 1.00 93.94 99 ALA A CA 1
ATOM 734 C C . ALA A 1 99 ? 4.625 3.324 -4.487 1.00 93.94 99 ALA A C 1
ATOM 736 O O . ALA A 1 99 ? 4.154 3.282 -3.349 1.00 93.94 99 ALA A O 1
ATOM 737 N N . GLU A 1 100 ? 5.696 2.623 -4.869 1.00 93.00 100 GLU A N 1
ATOM 738 C CA . GLU A 1 100 ? 6.440 1.683 -4.029 1.00 93.00 100 GLU A CA 1
ATOM 739 C C . GLU A 1 100 ? 6.975 2.351 -2.753 1.00 93.00 100 GLU A C 1
ATOM 741 O O . GLU A 1 100 ? 6.939 1.762 -1.677 1.00 93.00 100 GLU A O 1
ATOM 746 N N . PHE A 1 101 ? 7.389 3.617 -2.836 1.00 91.94 101 PHE A N 1
ATOM 747 C CA . PHE A 1 101 ? 7.856 4.378 -1.677 1.00 91.94 101 PHE A CA 1
ATOM 748 C C . PHE A 1 101 ? 6.718 5.029 -0.875 1.00 91.94 101 PHE A C 1
ATOM 750 O O . PHE A 1 101 ? 6.641 4.914 0.350 1.00 91.94 101 PHE A O 1
ATOM 757 N N . VAL A 1 102 ? 5.831 5.754 -1.559 1.00 94.06 102 VAL A N 1
ATOM 758 C CA . VAL A 1 102 ? 4.883 6.673 -0.916 1.00 94.06 102 VAL A CA 1
ATOM 759 C C . VAL A 1 102 ? 3.727 5.926 -0.250 1.00 94.06 102 VAL A C 1
ATOM 761 O O . VAL A 1 102 ? 3.337 6.269 0.870 1.00 94.06 102 VAL A O 1
ATOM 764 N N . LEU A 1 103 ? 3.171 4.900 -0.902 1.00 95.31 103 LEU A N 1
ATOM 765 C CA . LEU A 1 103 ? 1.963 4.229 -0.416 1.00 95.31 103 LEU A CA 1
ATOM 766 C C . LEU A 1 103 ? 2.175 3.476 0.911 1.00 95.31 103 LEU A C 1
ATOM 768 O O . LEU A 1 103 ? 1.339 3.651 1.805 1.00 95.31 103 LEU A O 1
ATOM 772 N N . PRO A 1 104 ? 3.266 2.706 1.119 1.00 93.50 104 PRO A N 1
ATOM 773 C CA . PRO A 1 104 ? 3.504 2.036 2.400 1.00 93.50 104 PRO A CA 1
ATOM 774 C C . PRO A 1 104 ? 3.664 3.019 3.568 1.00 93.50 104 PRO A C 1
ATOM 776 O O . PRO A 1 104 ? 3.158 2.771 4.665 1.00 93.50 104 PRO A O 1
ATOM 779 N N . ILE A 1 105 ? 4.303 4.170 3.332 1.00 94.19 105 ILE A N 1
ATOM 780 C CA . ILE A 1 105 ? 4.477 5.223 4.343 1.00 94.19 105 ILE A CA 1
ATOM 781 C C . ILE A 1 105 ? 3.133 5.892 4.657 1.00 94.19 105 ILE A C 1
ATOM 783 O O . ILE A 1 105 ? 2.772 6.048 5.826 1.00 94.19 105 ILE A O 1
ATOM 787 N N . MET A 1 106 ? 2.351 6.247 3.632 1.00 94.88 106 MET A N 1
ATOM 788 C CA . MET A 1 106 ? 1.004 6.799 3.817 1.00 94.88 106 MET A CA 1
ATOM 789 C C . MET A 1 106 ? 0.094 5.834 4.582 1.00 94.88 106 MET A C 1
ATOM 791 O O . MET A 1 106 ? -0.700 6.273 5.420 1.00 94.88 106 MET A O 1
ATOM 795 N N . LEU A 1 107 ? 0.214 4.527 4.330 1.00 94.25 107 LEU A N 1
ATOM 796 C CA . LEU A 1 107 ? -0.534 3.500 5.044 1.00 94.25 107 LEU A CA 1
ATOM 797 C C . LEU A 1 107 ? -0.140 3.456 6.522 1.00 94.25 107 LEU A C 1
ATOM 799 O O . LEU A 1 107 ? -1.028 3.450 7.379 1.00 94.25 107 LEU A O 1
ATOM 803 N N . LEU A 1 108 ? 1.161 3.452 6.826 1.00 92.94 108 LEU A N 1
ATOM 804 C CA . LEU A 1 108 ? 1.659 3.429 8.201 1.00 92.94 108 LEU A CA 1
ATOM 805 C C . LEU A 1 108 ? 1.160 4.646 8.993 1.00 92.94 108 LEU A C 1
ATOM 807 O O . LEU A 1 108 ? 0.623 4.499 10.090 1.00 92.94 108 LEU A O 1
ATOM 811 N N . LEU A 1 109 ? 1.272 5.843 8.411 1.00 92.50 109 LEU A N 1
ATOM 812 C CA . LEU A 1 109 ? 0.827 7.094 9.037 1.00 92.50 109 LEU A CA 1
ATOM 813 C C . LEU A 1 109 ? -0.706 7.240 9.064 1.00 92.50 109 LEU A C 1
ATOM 815 O O . LEU A 1 109 ? -1.271 7.988 9.865 1.00 92.50 109 LEU A O 1
ATOM 819 N N . GLY A 1 110 ? -1.407 6.530 8.184 1.00 92.25 110 GLY A N 1
ATOM 820 C CA . GLY A 1 110 ? -2.848 6.658 8.005 1.00 92.25 110 GLY A CA 1
ATOM 821 C C . GLY A 1 110 ? -3.266 7.990 7.416 1.00 92.25 110 GLY A C 1
ATOM 822 O O . GLY A 1 110 ? -4.162 8.650 7.940 1.00 92.25 110 GLY A O 1
ATOM 823 N N . VAL A 1 111 ? -2.609 8.342 6.314 1.00 93.94 111 VAL A N 1
ATOM 824 C CA . VAL A 1 111 ? -2.980 9.444 5.428 1.00 93.94 111 VAL A CA 1
ATOM 825 C C . VAL A 1 111 ? -3.871 8.896 4.319 1.00 93.94 111 VAL A C 1
ATOM 827 O O . VAL A 1 111 ? -3.518 7.906 3.677 1.00 93.94 111 VAL A O 1
ATOM 830 N N . PHE A 1 112 ? -5.026 9.525 4.105 1.00 93.38 112 PHE A N 1
ATOM 831 C CA . PHE A 1 112 ? -6.050 9.140 3.133 1.00 93.38 112 PHE A CA 1
ATOM 832 C C . PHE A 1 112 ? -6.318 7.635 3.111 1.00 93.38 112 PHE A C 1
ATOM 834 O O . PHE A 1 112 ? -6.407 7.029 2.049 1.00 93.38 112 PHE A O 1
ATOM 841 N N . THR A 1 113 ? -6.461 7.030 4.292 1.00 92.88 113 THR A N 1
ATOM 842 C CA . THR A 1 113 ? -6.429 5.582 4.526 1.00 92.88 113 THR A CA 1
ATOM 843 C C . THR A 1 113 ? -7.204 4.807 3.466 1.00 92.88 113 THR A C 1
ATOM 845 O O . THR A 1 113 ? -6.654 3.896 2.863 1.00 92.88 113 THR A O 1
ATOM 848 N N . ARG A 1 114 ? -8.464 5.163 3.199 1.00 94.62 114 ARG A N 1
ATOM 849 C CA . ARG A 1 114 ? -9.290 4.430 2.227 1.00 94.62 114 ARG A CA 1
ATOM 850 C C . ARG A 1 114 ? -8.680 4.450 0.826 1.00 94.62 114 ARG A C 1
ATOM 852 O O . ARG A 1 114 ? -8.548 3.400 0.212 1.00 94.62 114 ARG A O 1
ATOM 859 N N . LEU A 1 115 ? -8.277 5.632 0.366 1.00 95.75 115 LEU A N 1
ATOM 860 C CA . LEU A 1 115 ? -7.668 5.812 -0.946 1.00 95.75 115 LEU A CA 1
ATOM 861 C C . LEU A 1 115 ? -6.307 5.116 -1.015 1.00 95.75 115 LEU A C 1
ATOM 863 O O . LEU A 1 115 ? -6.072 4.356 -1.939 1.00 95.75 115 LEU A O 1
ATOM 867 N N . THR A 1 116 ? -5.458 5.295 -0.003 1.00 96.25 116 THR A N 1
ATOM 868 C CA . THR A 1 116 ? -4.134 4.664 0.079 1.00 96.25 116 THR A CA 1
ATOM 869 C C . THR A 1 116 ? -4.216 3.142 0.001 1.00 96.25 116 THR A C 1
ATOM 871 O O . THR A 1 116 ? -3.450 2.532 -0.734 1.00 96.25 116 THR A O 1
ATOM 874 N N . ASN A 1 117 ? -5.166 2.520 0.708 1.00 96.19 117 ASN A N 1
ATOM 875 C CA . ASN A 1 117 ? -5.345 1.068 0.663 1.00 96.19 117 ASN A CA 1
ATOM 876 C C . ASN A 1 117 ? -5.829 0.589 -0.710 1.00 96.19 117 ASN A C 1
ATOM 878 O O . ASN A 1 117 ? -5.309 -0.397 -1.218 1.00 96.19 117 ASN A O 1
ATOM 882 N N . VAL A 1 118 ? -6.777 1.295 -1.336 1.00 97.50 118 VAL A N 1
ATOM 883 C CA . VAL A 1 118 ? -7.232 0.964 -2.698 1.00 97.50 118 VAL A CA 1
ATOM 884 C C . VAL A 1 118 ? -6.093 1.116 -3.708 1.00 97.50 118 VAL A C 1
ATOM 886 O O . VAL A 1 118 ? -5.884 0.225 -4.528 1.00 97.50 118 VAL A O 1
ATOM 889 N N . SER A 1 119 ? -5.317 2.197 -3.618 1.00 97.06 119 SER A N 1
ATOM 890 C CA . SER A 1 119 ? -4.151 2.417 -4.474 1.00 97.06 119 SER A CA 1
ATOM 891 C C . SER A 1 119 ? -3.089 1.337 -4.288 1.00 97.06 119 SER A C 1
ATOM 893 O O . SER A 1 119 ? -2.512 0.890 -5.270 1.00 97.06 119 SER A O 1
ATOM 895 N N . LEU A 1 120 ? -2.849 0.885 -3.055 1.00 96.62 120 LEU A N 1
ATOM 896 C CA . LEU A 1 120 ? -1.861 -0.154 -2.767 1.00 96.62 120 LEU A CA 1
ATOM 897 C C . LEU A 1 120 ? -2.319 -1.540 -3.246 1.00 96.62 120 LEU A C 1
ATOM 899 O O . LEU A 1 120 ? -1.500 -2.302 -3.744 1.00 96.62 120 LEU A O 1
ATOM 903 N N . ILE A 1 121 ? -3.624 -1.836 -3.198 1.00 97.00 121 ILE A N 1
ATOM 904 C CA . ILE A 1 121 ? -4.193 -3.025 -3.856 1.00 97.00 121 ILE A CA 1
ATOM 905 C C . ILE A 1 121 ? -3.976 -2.941 -5.370 1.00 97.00 121 ILE A C 1
ATOM 907 O O . ILE A 1 121 ? -3.483 -3.891 -5.970 1.00 97.00 121 ILE A O 1
ATOM 911 N N . GLY A 1 122 ? -4.303 -1.801 -5.988 1.00 96.69 122 GLY A N 1
ATOM 912 C CA . GLY A 1 122 ? -4.063 -1.584 -7.416 1.00 96.69 122 GLY A CA 1
ATOM 913 C C . GLY A 1 122 ? -2.584 -1.724 -7.788 1.00 96.69 122 GLY A C 1
ATOM 914 O O . GLY A 1 122 ? -2.265 -2.342 -8.797 1.00 96.69 122 GLY A O 1
ATOM 915 N N . PHE A 1 123 ? -1.684 -1.216 -6.946 1.00 95.81 123 PHE A N 1
ATOM 916 C CA . PHE A 1 123 ? -0.240 -1.356 -7.113 1.00 95.81 123 PHE A CA 1
ATOM 917 C C . PHE A 1 123 ? 0.211 -2.820 -7.062 1.00 95.81 123 PHE A C 1
ATOM 919 O O . PHE A 1 123 ? 0.951 -3.239 -7.946 1.00 95.81 123 PHE A O 1
ATOM 926 N N . ILE A 1 124 ? -0.279 -3.612 -6.099 1.00 94.88 124 ILE A N 1
ATOM 927 C CA . ILE A 1 124 ? 0.005 -5.056 -6.032 1.00 94.88 124 ILE A CA 1
ATOM 928 C C . ILE A 1 124 ? -0.492 -5.758 -7.300 1.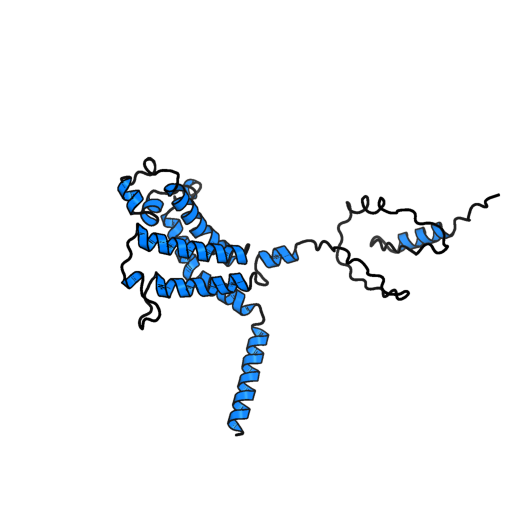00 94.88 124 ILE A C 1
ATOM 930 O O . ILE A 1 124 ? 0.242 -6.550 -7.868 1.00 94.88 124 ILE A O 1
ATOM 934 N N . VAL A 1 125 ? -1.689 -5.427 -7.799 1.00 95.12 125 VAL A N 1
ATOM 935 C CA . VAL A 1 125 ? -2.213 -6.012 -9.048 1.00 95.12 125 VAL A CA 1
ATOM 936 C C . VAL A 1 125 ? -1.340 -5.658 -10.255 1.00 95.12 125 VAL A C 1
ATOM 938 O O . VAL A 1 125 ? -1.061 -6.519 -11.085 1.00 95.12 125 VAL A O 1
ATOM 941 N N . VAL A 1 126 ? -0.897 -4.401 -10.370 1.00 94.50 126 VAL A N 1
ATOM 942 C CA . VAL A 1 126 ? 0.020 -3.984 -11.444 1.00 94.50 126 VAL A CA 1
ATOM 943 C C . VAL A 1 126 ? 1.358 -4.707 -11.324 1.00 94.50 126 VAL A C 1
ATOM 945 O O . VAL A 1 126 ? 1.879 -5.149 -12.342 1.00 94.50 126 VAL A O 1
ATOM 948 N N . MET A 1 127 ? 1.879 -4.883 -10.107 1.00 92.56 127 MET A N 1
ATOM 949 C CA . MET A 1 127 ? 3.073 -5.689 -9.849 1.00 92.56 127 MET A CA 1
ATOM 950 C C . MET A 1 127 ? 2.881 -7.127 -10.342 1.00 92.56 127 MET A C 1
ATOM 952 O O . MET A 1 127 ? 3.701 -7.588 -11.123 1.00 92.56 127 MET A O 1
ATOM 956 N N . SER A 1 128 ? 1.763 -7.795 -10.029 1.00 93.00 128 SER A N 1
ATOM 957 C CA . SER A 1 128 ? 1.494 -9.150 -10.543 1.00 93.00 128 SER A CA 1
ATOM 958 C C . SER A 1 128 ? 1.476 -9.195 -12.074 1.00 93.00 128 SER A C 1
ATOM 960 O O . SER A 1 128 ? 1.995 -10.131 -12.675 1.00 93.00 128 SER A O 1
ATOM 962 N N . ILE A 1 129 ? 0.876 -8.191 -12.725 1.00 92.81 129 ILE A N 1
ATOM 963 C CA . ILE A 1 129 ? 0.855 -8.097 -14.193 1.00 92.81 129 ILE A CA 1
ATOM 964 C C . ILE A 1 129 ? 2.279 -7.951 -14.730 1.00 92.81 129 ILE A C 1
ATOM 966 O O . ILE A 1 129 ? 2.638 -8.633 -15.689 1.00 92.81 129 ILE A O 1
ATOM 970 N N . VAL A 1 130 ? 3.081 -7.082 -14.114 1.00 92.00 130 VAL A N 1
ATOM 971 C CA . VAL A 1 130 ? 4.473 -6.851 -14.499 1.00 92.00 130 VAL A CA 1
ATOM 972 C C . VAL A 1 130 ? 5.308 -8.121 -14.339 1.00 92.00 130 VAL A C 1
ATOM 974 O O . VAL A 1 130 ? 6.008 -8.514 -15.272 1.00 92.00 130 VAL A O 1
ATOM 977 N N . ASP A 1 131 ? 5.172 -8.810 -13.211 1.00 90.81 131 ASP A N 1
ATOM 978 C CA . ASP A 1 131 ? 5.915 -10.033 -12.925 1.00 90.81 131 ASP A CA 1
ATOM 979 C C . ASP A 1 131 ? 5.561 -11.163 -13.911 1.00 90.81 131 ASP A C 1
ATOM 981 O O . ASP A 1 131 ? 6.433 -11.877 -14.406 1.00 90.81 131 ASP A O 1
ATOM 985 N N . ILE A 1 132 ? 4.286 -11.296 -14.285 1.00 92.19 132 ILE A N 1
ATOM 986 C CA . ILE A 1 132 ? 3.859 -12.301 -15.268 1.00 92.19 132 ILE A CA 1
ATOM 987 C C . ILE A 1 132 ? 4.325 -11.925 -16.682 1.00 92.19 132 ILE A C 1
ATOM 989 O O . ILE A 1 132 ? 4.844 -12.770 -17.408 1.00 92.19 132 ILE A O 1
ATOM 993 N N . GLN A 1 133 ? 4.122 -10.675 -17.103 1.00 92.06 133 GLN A N 1
ATOM 994 C CA . GLN A 1 133 ? 4.310 -10.276 -18.503 1.00 92.06 133 GLN A CA 1
ATOM 995 C C . GLN A 1 133 ? 5.754 -9.928 -18.859 1.00 92.06 133 GLN A C 1
ATOM 997 O O . GLN A 1 133 ? 6.171 -10.165 -19.991 1.00 92.06 133 GLN A O 1
ATOM 1002 N N . PHE A 1 134 ? 6.501 -9.338 -17.926 1.00 90.31 134 PHE A N 1
ATOM 1003 C CA . PHE A 1 134 ? 7.847 -8.829 -18.185 1.00 90.31 134 PHE A CA 1
ATOM 1004 C C . PHE A 1 134 ? 8.924 -9.670 -17.501 1.00 90.31 134 PHE A C 1
ATOM 1006 O O . PHE A 1 134 ? 9.979 -9.848 -18.101 1.00 90.31 134 PHE A O 1
ATOM 1013 N N . HIS A 1 135 ? 8.663 -10.244 -16.320 1.00 89.62 135 HIS A N 1
ATOM 1014 C CA . HIS A 1 135 ? 9.606 -11.172 -15.675 1.00 89.62 135 HIS A CA 1
ATOM 1015 C C . HIS A 1 135 ? 9.406 -12.635 -16.080 1.00 89.62 135 HIS A C 1
ATOM 1017 O O . HIS A 1 135 ? 10.300 -13.447 -15.850 1.00 89.62 135 HIS A O 1
ATOM 1023 N N . GLY A 1 136 ? 8.273 -12.973 -16.706 1.00 88.44 136 GLY A N 1
ATOM 1024 C CA . GLY A 1 136 ? 8.008 -14.326 -17.191 1.00 88.44 136 GLY A CA 1
ATOM 1025 C C . GLY A 1 136 ? 7.991 -15.357 -16.065 1.00 88.44 136 GLY A C 1
ATOM 1026 O O . GLY A 1 136 ? 8.544 -16.442 -16.238 1.00 88.44 136 GLY A O 1
ATOM 1027 N N . LEU A 1 137 ? 7.405 -14.996 -14.914 1.00 89.50 137 LEU A N 1
ATOM 1028 C CA . LEU A 1 137 ? 7.296 -15.890 -13.762 1.00 89.50 137 LEU A CA 1
ATOM 1029 C C . LEU A 1 137 ? 6.770 -17.272 -14.163 1.00 89.50 137 LEU A C 1
ATOM 1031 O O . LEU A 1 137 ? 5.845 -17.408 -14.969 1.00 89.50 137 LEU A O 1
ATOM 1035 N N . ASP A 1 138 ? 7.360 -18.299 -13.562 1.00 89.81 138 ASP A N 1
ATOM 1036 C CA . ASP A 1 138 ? 6.981 -19.679 -13.801 1.00 89.81 138 ASP A CA 1
ATOM 1037 C C . ASP A 1 138 ? 5.635 -20.017 -13.143 1.00 89.81 138 ASP A C 1
ATOM 1039 O O . ASP A 1 138 ? 5.115 -19.310 -12.275 1.00 89.81 138 ASP A O 1
ATOM 1043 N N . THR A 1 139 ? 5.056 -21.143 -13.553 1.00 87.81 139 THR A N 1
ATOM 1044 C CA . THR A 1 139 ? 3.738 -21.562 -13.069 1.00 87.81 139 THR A CA 1
ATOM 1045 C C . THR A 1 139 ? 3.709 -21.813 -11.565 1.00 87.81 139 THR A C 1
ATOM 1047 O O . THR A 1 139 ? 2.657 -21.614 -10.967 1.00 87.81 139 THR A O 1
ATOM 1050 N N . ALA A 1 140 ? 4.828 -22.216 -10.945 1.00 86.94 140 ALA A N 1
ATOM 1051 C CA . ALA A 1 140 ? 4.878 -22.421 -9.498 1.00 86.94 140 ALA A CA 1
ATOM 1052 C C . ALA A 1 140 ? 4.867 -21.085 -8.736 1.00 86.94 140 ALA A C 1
ATOM 1054 O O . ALA A 1 140 ? 4.114 -20.941 -7.778 1.00 86.94 140 ALA A O 1
ATOM 1055 N N . SER A 1 141 ? 5.610 -20.069 -9.197 1.00 88.56 141 SER A N 1
ATOM 1056 C CA . SER A 1 141 ? 5.583 -18.731 -8.578 1.00 88.56 141 SER A CA 1
ATOM 1057 C C . SER A 1 141 ? 4.228 -18.032 -8.726 1.00 88.56 141 SER A C 1
ATOM 1059 O O . SER A 1 141 ? 3.827 -17.258 -7.851 1.00 88.56 141 SER A O 1
ATOM 1061 N N . ILE A 1 142 ? 3.510 -18.306 -9.822 1.00 89.75 142 ILE A N 1
ATOM 1062 C CA . ILE A 1 142 ? 2.121 -17.862 -9.992 1.00 89.75 142 ILE A CA 1
ATOM 1063 C C . ILE A 1 142 ? 1.204 -18.622 -9.021 1.00 89.75 142 ILE A C 1
ATOM 1065 O O . ILE A 1 142 ? 0.403 -17.991 -8.327 1.00 89.75 142 ILE A O 1
ATOM 1069 N N . GLY A 1 143 ? 1.359 -19.947 -8.959 1.00 88.19 143 GLY A N 1
ATOM 1070 C CA . GLY A 1 143 ? 0.606 -20.857 -8.099 1.00 88.19 143 GLY A CA 1
ATOM 1071 C C . GLY A 1 143 ? -0.845 -21.069 -8.524 1.00 88.19 143 GLY A C 1
ATOM 1072 O O . GLY A 1 143 ? -1.373 -20.409 -9.429 1.00 88.19 143 GLY A O 1
ATOM 1073 N N . ALA A 1 144 ? -1.518 -21.987 -7.836 1.00 85.31 144 ALA A N 1
ATOM 1074 C CA . ALA A 1 144 ? -2.965 -22.141 -7.891 1.00 85.31 144 ALA A CA 1
ATOM 1075 C C . ALA A 1 144 ? -3.592 -21.832 -6.526 1.00 85.31 144 ALA A C 1
ATOM 1077 O O . ALA A 1 144 ? -2.947 -21.815 -5.487 1.00 85.31 144 ALA A O 1
ATOM 1078 N N . ARG A 1 145 ? -4.898 -21.558 -6.510 1.00 81.44 145 ARG A N 1
ATOM 1079 C CA . ARG A 1 145 ? -5.607 -21.340 -5.242 1.00 81.44 145 ARG A CA 1
ATOM 1080 C C . ARG A 1 145 ? -5.953 -22.683 -4.610 1.00 81.44 145 ARG A C 1
ATOM 1082 O O . ARG A 1 145 ? -6.392 -23.584 -5.321 1.00 81.44 145 ARG A O 1
ATOM 1089 N N . PHE A 1 146 ? -5.901 -22.739 -3.279 1.00 81.69 146 PHE A N 1
ATOM 1090 C CA . PHE A 1 146 ? -6.227 -23.926 -2.474 1.00 81.69 146 PHE A CA 1
ATOM 1091 C C . PHE A 1 146 ? -5.235 -25.083 -2.642 1.00 81.69 146 PHE A C 1
ATOM 1093 O O . PHE A 1 146 ? -5.623 -26.252 -2.652 1.00 81.69 146 PHE A O 1
ATOM 1100 N N . GLU A 1 147 ? -3.952 -24.758 -2.757 1.00 82.81 147 GLU A N 1
ATOM 1101 C CA . GLU A 1 147 ? -2.881 -25.748 -2.742 1.00 82.81 147 GLU A CA 1
ATOM 1102 C C . GLU A 1 147 ? -2.534 -26.164 -1.303 1.00 82.81 147 GLU A C 1
ATOM 1104 O O . GLU A 1 147 ? -2.798 -25.458 -0.331 1.00 82.81 147 GLU A O 1
ATOM 1109 N N . CYS A 1 148 ? -1.983 -27.371 -1.141 1.00 83.12 148 CYS A N 1
ATOM 1110 C CA . CYS A 1 148 ? -1.562 -27.855 0.178 1.00 83.12 148 CYS A CA 1
ATOM 1111 C C . CYS A 1 148 ? -0.305 -27.120 0.678 1.00 83.12 148 CYS A C 1
ATOM 1113 O O . CYS A 1 148 ? -0.099 -26.975 1.886 1.00 83.12 148 CYS A O 1
ATOM 1115 N N . VAL A 1 149 ? 0.542 -26.684 -0.255 1.00 82.81 149 VAL A N 1
ATOM 1116 C CA . VAL A 1 149 ? 1.750 -25.897 -0.008 1.00 82.81 149 VAL A CA 1
ATOM 1117 C C . VAL A 1 149 ? 1.431 -24.456 -0.395 1.00 82.81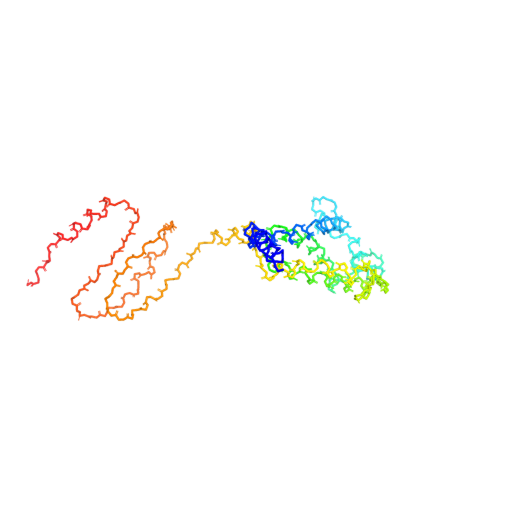 149 VAL A C 1
ATOM 1119 O O . VAL A 1 149 ? 0.838 -24.240 -1.441 1.00 82.81 149 VAL A O 1
ATOM 1122 N N . HIS A 1 150 ? 1.765 -23.506 0.481 1.00 85.50 150 HIS A N 1
ATOM 1123 C CA . HIS A 1 150 ? 1.393 -22.093 0.347 1.00 85.50 150 HIS A CA 1
ATOM 1124 C C . HIS A 1 150 ? 2.643 -21.228 0.122 1.00 85.50 150 HIS A C 1
ATOM 1126 O O . HIS A 1 150 ? 2.974 -20.376 0.951 1.00 85.50 150 HIS A O 1
ATOM 1132 N N . ASP A 1 151 ? 3.411 -21.528 -0.923 1.00 85.75 151 ASP A N 1
ATOM 1133 C CA . ASP A 1 151 ? 4.689 -20.878 -1.241 1.00 85.75 151 ASP A CA 1
ATOM 1134 C C . ASP A 1 151 ? 4.646 -20.030 -2.522 1.00 85.75 151 ASP A C 1
ATOM 1136 O O . ASP A 1 151 ? 5.650 -19.411 -2.881 1.00 85.75 151 ASP A O 1
ATOM 1140 N N . SER A 1 152 ? 3.484 -19.933 -3.175 1.00 90.81 152 SER A N 1
ATOM 1141 C CA . SER A 1 152 ? 3.332 -19.130 -4.384 1.00 90.81 152 SER A CA 1
ATOM 1142 C C . SER A 1 152 ? 3.366 -17.625 -4.083 1.00 90.81 152 SER A C 1
ATOM 1144 O O . SER A 1 152 ? 2.657 -17.100 -3.213 1.00 90.81 152 SER A O 1
ATOM 1146 N N . VAL A 1 153 ? 4.192 -16.899 -4.840 1.00 88.69 153 VAL A N 1
ATOM 1147 C CA . VAL A 1 153 ? 4.400 -15.454 -4.656 1.00 88.69 153 VAL A CA 1
ATOM 1148 C C . VAL A 1 153 ? 3.149 -14.666 -5.044 1.00 88.69 153 VAL A C 1
ATOM 1150 O O . VAL A 1 153 ? 2.829 -13.659 -4.414 1.00 88.69 153 VAL A O 1
ATOM 1153 N N . ILE A 1 154 ? 2.408 -15.116 -6.061 1.00 89.62 154 ILE A N 1
ATOM 1154 C CA . ILE A 1 154 ? 1.202 -14.418 -6.523 1.00 89.62 154 ILE A CA 1
ATOM 1155 C C . ILE A 1 154 ? -0.052 -14.945 -5.825 1.00 89.62 154 ILE A C 1
ATOM 1157 O O . ILE A 1 154 ? -0.718 -14.173 -5.135 1.00 89.62 154 ILE A O 1
ATOM 1161 N N . ALA A 1 155 ? -0.419 -16.218 -6.002 1.00 87.25 155 ALA A N 1
ATOM 1162 C CA . ALA A 1 155 ? -1.724 -16.697 -5.545 1.00 87.25 155 ALA A CA 1
ATOM 1163 C C . ALA A 1 155 ? -1.891 -16.635 -4.016 1.00 87.25 155 ALA A C 1
ATOM 1165 O O . ALA A 1 155 ? -2.936 -16.167 -3.553 1.00 87.25 155 ALA A O 1
ATOM 1166 N N . ASP A 1 156 ? -0.876 -17.035 -3.246 1.00 89.50 156 ASP A N 1
ATOM 1167 C CA . ASP A 1 156 ? -0.967 -17.104 -1.783 1.00 89.50 156 ASP A CA 1
ATOM 1168 C C . ASP A 1 156 ? -0.461 -15.833 -1.105 1.00 89.50 156 ASP A C 1
ATOM 1170 O O . ASP A 1 156 ? -1.173 -15.193 -0.322 1.00 89.50 156 ASP A O 1
ATOM 1174 N N . GLN A 1 157 ? 0.773 -15.432 -1.407 1.00 90.81 157 GLN A N 1
ATOM 1175 C CA . GLN A 1 157 ? 1.426 -14.343 -0.688 1.00 90.81 157 GLN A CA 1
ATOM 1176 C C . GLN A 1 157 ? 0.724 -12.996 -0.923 1.00 90.81 157 GLN A C 1
ATOM 1178 O O . GLN A 1 157 ? 0.422 -12.289 0.044 1.00 90.81 157 GLN A O 1
ATOM 1183 N N . GLN A 1 158 ? 0.370 -12.652 -2.168 1.00 92.12 158 GLN A N 1
ATOM 1184 C CA . GLN A 1 158 ? -0.358 -11.403 -2.433 1.00 92.12 158 GLN A CA 1
ATOM 1185 C C . GLN A 1 158 ? -1.786 -11.431 -1.880 1.00 92.12 158 GLN A C 1
ATOM 1187 O O . GLN A 1 158 ? -2.288 -10.389 -1.457 1.00 92.12 158 GLN A O 1
ATOM 1192 N N . LEU A 1 159 ? -2.440 -12.597 -1.808 1.00 90.69 159 LEU A N 1
ATOM 1193 C CA . LEU A 1 159 ? -3.750 -12.720 -1.162 1.00 90.69 159 LEU A CA 1
ATOM 1194 C C . LEU A 1 159 ? -3.672 -12.314 0.318 1.00 90.69 159 LEU A C 1
ATOM 1196 O O . LEU A 1 159 ? -4.500 -11.528 0.794 1.00 90.69 159 LEU A O 1
ATOM 1200 N N . LEU A 1 160 ? -2.643 -12.788 1.027 1.00 91.00 160 LEU A N 1
ATOM 1201 C CA . LEU A 1 160 ? -2.391 -12.428 2.425 1.00 91.00 160 LEU A CA 1
ATOM 1202 C C . LEU A 1 160 ? -2.023 -10.949 2.592 1.00 91.00 160 LEU A C 1
ATOM 1204 O O . LEU A 1 160 ? -2.383 -10.341 3.601 1.00 91.00 160 LEU A O 1
ATOM 1208 N N . TRP A 1 161 ? -1.354 -10.345 1.609 1.00 93.75 161 TRP A N 1
ATOM 1209 C CA . TR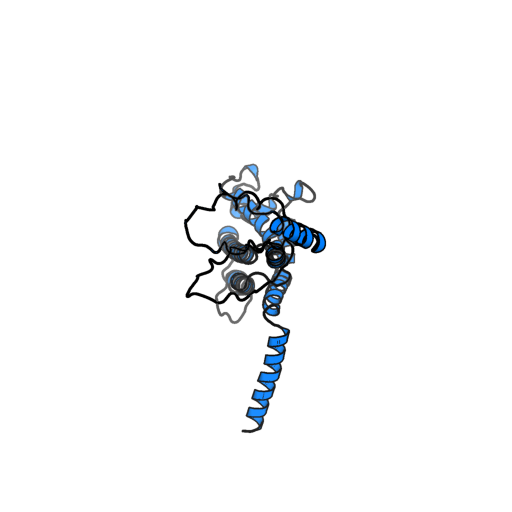P A 1 161 ? -1.053 -8.911 1.609 1.00 93.75 161 TRP A CA 1
ATOM 1210 C C . TRP A 1 161 ? -2.289 -8.047 1.358 1.00 93.75 161 TRP A C 1
ATOM 1212 O O . TRP A 1 161 ? -2.457 -7.005 1.991 1.00 93.75 161 TRP A O 1
ATOM 1222 N N . ILE A 1 162 ? -3.171 -8.475 0.455 1.00 95.19 162 ILE A N 1
ATOM 1223 C CA . ILE A 1 162 ? -4.366 -7.729 0.052 1.00 95.19 162 ILE A CA 1
ATOM 1224 C C . ILE A 1 162 ? -5.438 -7.757 1.148 1.00 95.19 162 ILE A C 1
ATOM 1226 O O . ILE A 1 162 ? -6.126 -6.755 1.352 1.00 95.19 162 ILE A O 1
ATOM 1230 N N . PHE A 1 163 ? -5.580 -8.857 1.891 1.00 94.44 163 PHE A N 1
ATOM 1231 C CA . PHE A 1 163 ? -6.602 -8.983 2.935 1.00 94.44 163 PHE A CA 1
ATOM 1232 C C . PHE A 1 163 ? -6.617 -7.834 3.974 1.00 94.44 163 PHE A C 1
ATOM 1234 O O . PHE A 1 163 ? -7.670 -7.200 4.137 1.00 94.44 163 PHE A O 1
ATOM 1241 N N . PRO A 1 164 ? -5.503 -7.486 4.656 1.00 94.38 164 PRO A N 1
ATOM 1242 C CA . PRO A 1 164 ? -5.490 -6.360 5.590 1.00 94.38 164 PRO A CA 1
ATOM 1243 C C . PRO A 1 164 ? -5.787 -5.023 4.895 1.00 94.38 164 PRO A C 1
ATOM 1245 O O . PRO A 1 164 ? -6.414 -4.154 5.504 1.00 94.38 164 PRO A O 1
ATOM 1248 N N . LEU A 1 165 ? -5.414 -4.862 3.620 1.00 95.81 165 LEU A N 1
ATOM 1249 C CA . LEU A 1 165 ? -5.712 -3.652 2.850 1.00 95.81 165 LEU A CA 1
ATOM 1250 C C . LEU A 1 165 ? -7.206 -3.510 2.558 1.00 95.81 165 LEU A C 1
ATOM 1252 O O . LEU A 1 165 ? -7.753 -2.422 2.732 1.00 95.81 165 LEU A O 1
ATOM 1256 N N . ILE A 1 166 ? -7.892 -4.595 2.183 1.00 96.12 166 ILE A N 1
ATOM 1257 C CA . ILE A 1 166 ? -9.353 -4.597 2.003 1.00 96.12 166 ILE A CA 1
ATOM 1258 C C . ILE A 1 166 ? -10.032 -4.196 3.311 1.00 96.12 166 ILE A C 1
ATOM 1260 O O . ILE A 1 166 ? -10.890 -3.308 3.331 1.00 96.12 166 ILE A O 1
ATOM 1264 N N . TYR A 1 167 ? -9.616 -4.807 4.420 1.00 94.81 167 TYR A N 1
ATOM 1265 C CA . TYR A 1 167 ? -10.161 -4.491 5.734 1.00 94.81 167 TYR A CA 1
ATOM 1266 C C . TYR A 1 167 ? -10.006 -2.996 6.068 1.00 94.81 167 TYR A C 1
ATOM 1268 O O . TYR A 1 167 ? -10.976 -2.333 6.454 1.00 94.81 167 TYR A O 1
ATOM 1276 N N . LEU A 1 168 ? -8.816 -2.428 5.858 1.00 93.88 168 LEU A N 1
ATOM 1277 C CA . LEU A 1 168 ? -8.542 -1.008 6.095 1.00 93.88 168 LEU A CA 1
ATOM 1278 C C . LEU A 1 168 ? -9.254 -0.079 5.101 1.00 93.88 168 LEU A C 1
ATOM 1280 O O . LEU A 1 168 ? -9.691 1.005 5.493 1.00 93.88 168 LEU A O 1
ATOM 1284 N N . ALA A 1 169 ? -9.436 -0.494 3.848 1.00 94.56 169 ALA A N 1
ATOM 1285 C CA . ALA A 1 169 ? -10.204 0.250 2.853 1.00 94.56 169 ALA A CA 1
ATOM 1286 C C . ALA A 1 169 ? -11.686 0.366 3.251 1.00 94.56 169 ALA A C 1
ATOM 1288 O O . ALA A 1 169 ? -12.285 1.435 3.100 1.00 94.56 169 ALA A O 1
ATOM 1289 N N . VAL A 1 170 ? -12.265 -0.699 3.820 1.00 93.31 170 VAL A N 1
ATOM 1290 C CA . VAL A 1 170 ? -13.667 -0.743 4.268 1.00 93.31 170 VAL A CA 1
ATOM 1291 C C . VAL A 1 170 ? -13.860 -0.033 5.609 1.00 93.31 170 VAL A C 1
ATOM 1293 O O . VAL A 1 170 ? -14.772 0.789 5.753 1.00 93.31 170 VAL A O 1
ATOM 1296 N N . LYS A 1 171 ? -13.002 -0.293 6.600 1.00 88.88 171 LYS A N 1
ATOM 1297 C CA . LYS A 1 171 ? -13.140 0.280 7.950 1.00 88.88 171 LYS A CA 1
ATOM 1298 C C . LYS A 1 171 ? -12.634 1.719 8.040 1.00 88.88 171 LYS A C 1
ATOM 1300 O O . LYS A 1 171 ? -13.218 2.515 8.772 1.00 88.88 171 LYS A O 1
ATOM 1305 N N . GLY A 1 172 ? -11.637 2.086 7.239 1.00 85.06 172 GLY A N 1
ATOM 1306 C CA . GLY A 1 172 ? -11.083 3.434 7.162 1.00 85.06 172 GLY A CA 1
ATOM 1307 C C . GLY A 1 172 ? -10.062 3.765 8.256 1.00 85.06 172 GLY A C 1
ATOM 1308 O O . GLY A 1 172 ? -9.340 2.903 8.761 1.00 85.06 172 GLY A O 1
ATOM 1309 N N . GLY A 1 173 ? -9.959 5.061 8.566 1.00 76.12 173 GLY A N 1
ATOM 1310 C CA . GLY A 1 173 ? -8.990 5.615 9.512 1.00 76.12 173 GLY A CA 1
ATOM 1311 C C . GLY A 1 173 ? -9.183 5.122 10.950 1.00 76.12 173 GLY A C 1
ATOM 1312 O O . GLY A 1 173 ? -10.291 4.845 11.399 1.00 76.12 173 GLY A O 1
ATOM 1313 N N . TRP A 1 174 ? -8.075 5.032 11.683 1.00 79.69 174 TRP A N 1
ATOM 1314 C CA . TRP A 1 174 ? -8.023 4.635 13.094 1.00 79.69 174 TRP A CA 1
ATOM 1315 C C . TRP A 1 174 ? -7.949 5.873 14.016 1.00 79.69 174 TRP A C 1
ATOM 1317 O O . TRP A 1 174 ? -7.525 6.924 13.529 1.00 79.69 174 TRP A O 1
ATOM 1327 N N . PRO A 1 175 ? -8.290 5.820 15.324 1.00 76.25 175 PRO A N 1
ATOM 1328 C CA . PRO A 1 175 ? -8.189 6.959 16.242 1.00 76.25 175 PRO A CA 1
ATOM 1329 C C . PRO A 1 175 ? -6.896 7.791 16.224 1.00 76.25 175 PRO A C 1
ATOM 1331 O O . PRO A 1 175 ? -6.993 8.994 16.471 1.00 76.25 175 PRO A O 1
ATOM 1334 N N . ILE A 1 176 ? -5.733 7.194 15.922 1.00 79.88 176 ILE A N 1
ATOM 1335 C CA . ILE A 1 176 ? -4.426 7.894 15.848 1.00 79.88 176 ILE A CA 1
ATOM 1336 C C . ILE A 1 176 ? -3.959 8.121 14.395 1.00 79.88 176 ILE A C 1
ATOM 1338 O O . ILE A 1 176 ? -2.925 8.732 14.166 1.00 79.88 176 ILE A O 1
ATOM 1342 N N . SER A 1 177 ? -4.721 7.691 13.386 1.00 86.19 177 SER A N 1
ATOM 1343 C CA . SER A 1 177 ? -4.381 8.020 11.992 1.00 86.19 177 SER A CA 1
ATOM 1344 C C . SER A 1 177 ? -4.409 9.532 11.749 1.00 86.19 177 SER A C 1
ATOM 1346 O O . SER A 1 177 ? -5.231 10.244 12.342 1.00 86.19 177 SER A O 1
ATOM 1348 N N . VAL A 1 178 ? -3.552 10.009 10.840 1.00 86.44 178 VAL A N 1
ATOM 1349 C CA . VAL A 1 178 ? -3.530 11.418 10.410 1.00 86.44 178 VAL A CA 1
ATOM 1350 C C . VAL A 1 178 ? -4.919 11.873 9.955 1.00 86.44 178 VAL A C 1
ATOM 1352 O O . VAL A 1 178 ? -5.347 12.965 10.323 1.00 86.44 178 VAL A O 1
ATOM 1355 N N . ASP A 1 179 ? -5.678 11.015 9.268 1.00 87.44 179 ASP A N 1
ATOM 1356 C CA . ASP A 1 179 ? -7.067 11.288 8.869 1.00 87.44 179 ASP A CA 1
ATOM 1357 C C . ASP A 1 179 ? -7.977 11.637 10.058 1.00 87.44 179 ASP A C 1
ATOM 1359 O O . ASP A 1 179 ? -8.754 12.599 10.024 1.00 87.44 179 ASP A O 1
ATOM 1363 N N . THR A 1 180 ? -7.887 10.868 11.146 1.00 84.56 180 THR A N 1
ATOM 1364 C CA . THR A 1 180 ? -8.697 11.111 12.346 1.00 84.56 180 THR A CA 1
ATOM 1365 C C . THR A 1 180 ? -8.249 12.371 13.075 1.00 84.56 180 THR A C 1
ATOM 1367 O O . THR A 1 180 ? -9.084 13.134 13.561 1.00 84.56 180 THR A O 1
ATOM 1370 N N . ILE A 1 181 ? -6.944 12.624 13.136 1.00 86.31 181 ILE A N 1
ATOM 1371 C CA . ILE A 1 181 ? -6.408 13.849 13.731 1.00 86.31 181 ILE A CA 1
ATOM 1372 C C . ILE A 1 181 ? -6.903 15.068 12.938 1.00 86.31 181 ILE A C 1
ATOM 1374 O O . ILE A 1 181 ? -7.457 16.000 13.522 1.00 86.31 181 ILE A O 1
ATOM 1378 N N . LEU A 1 182 ? -6.808 15.026 11.608 1.00 85.06 182 LEU A N 1
ATOM 1379 C CA . LEU A 1 182 ? -7.227 16.112 10.727 1.00 85.06 182 LEU A CA 1
ATOM 1380 C C . LEU A 1 182 ? -8.746 16.343 10.767 1.00 85.06 182 LEU A C 1
ATOM 1382 O O . LEU A 1 182 ? -9.198 17.487 10.814 1.00 85.06 182 LEU A O 1
ATOM 1386 N N . SER A 1 183 ? -9.550 15.277 10.821 1.00 83.12 183 SER A N 1
ATOM 1387 C CA . SER A 1 183 ? -11.010 15.401 10.963 1.00 83.12 183 SER A CA 1
ATOM 1388 C C . SER A 1 183 ? -11.430 16.013 12.303 1.00 83.12 183 SER A C 1
ATOM 1390 O O . SER A 1 183 ? -12.376 16.798 12.335 1.00 83.12 183 SER A O 1
ATOM 1392 N N . LYS A 1 184 ? -10.701 15.735 13.393 1.00 82.19 184 LYS A N 1
ATOM 1393 C CA . LYS A 1 184 ? -10.907 16.390 14.697 1.00 82.19 184 LYS A CA 1
ATOM 1394 C C . LYS A 1 184 ? -10.481 17.860 14.692 1.00 82.19 184 LYS A C 1
ATOM 1396 O O . LYS A 1 184 ? -11.059 18.655 15.428 1.00 82.19 184 LYS A O 1
ATOM 1401 N N . MET A 1 185 ? -9.479 18.216 13.888 1.00 81.06 185 MET A N 1
ATOM 1402 C CA . MET A 1 185 ? -9.009 19.596 13.719 1.00 81.06 185 MET A CA 1
ATOM 1403 C C . MET A 1 185 ? -9.906 20.427 12.794 1.00 81.06 185 MET A C 1
ATOM 1405 O O . MET A 1 185 ? -9.867 21.657 12.859 1.00 81.06 185 MET A O 1
ATOM 1409 N N . ARG A 1 186 ? -10.720 19.788 11.940 1.00 77.69 186 ARG A N 1
ATOM 1410 C CA . ARG A 1 186 ? -11.622 20.488 11.022 1.00 77.69 186 ARG A CA 1
ATOM 1411 C C . ARG A 1 186 ? -12.631 21.328 11.821 1.00 77.69 186 ARG A C 1
ATOM 1413 O O . ARG A 1 186 ? -13.365 20.768 12.639 1.00 77.69 186 ARG A O 1
ATOM 1420 N N . PRO A 1 187 ? -12.734 22.648 11.566 1.00 62.31 187 PRO A N 1
ATOM 1421 C CA . PRO A 1 187 ? -13.805 23.456 12.125 1.00 62.31 187 PRO A CA 1
ATOM 1422 C C . PRO A 1 187 ? -15.132 22.843 11.692 1.00 62.31 187 PRO A C 1
ATOM 1424 O O . PRO A 1 187 ? -15.404 22.713 10.495 1.00 62.31 187 PRO A O 1
ATOM 1427 N N . GLN A 1 188 ? -15.944 22.422 12.658 1.00 59.66 188 GLN A N 1
ATOM 1428 C CA . GLN A 1 188 ? -17.306 22.004 12.371 1.00 59.66 188 GLN A CA 1
ATOM 1429 C C . GLN A 1 188 ? -18.051 23.249 11.900 1.00 59.66 188 GLN A C 1
ATOM 1431 O O . GLN A 1 188 ? -18.428 24.101 12.704 1.00 59.66 188 GLN A O 1
ATOM 1436 N N . PHE A 1 189 ? -18.212 23.389 10.584 1.00 50.34 189 PHE A N 1
ATOM 1437 C CA . PHE A 1 189 ? -19.188 24.314 10.036 1.00 50.34 189 PHE A CA 1
ATOM 1438 C C . PHE A 1 189 ? -20.543 23.781 10.469 1.00 50.34 189 PHE A C 1
ATOM 1440 O O . PHE A 1 189 ? -21.079 22.852 9.871 1.00 50.34 189 PHE A O 1
ATOM 1447 N N . TYR A 1 190 ? -21.043 24.322 11.576 1.00 51.25 190 TYR A N 1
ATOM 1448 C CA . TYR A 1 190 ? -22.406 24.095 11.999 1.00 51.25 190 TYR A CA 1
ATOM 1449 C C . TYR A 1 190 ? -23.297 24.625 10.875 1.00 51.25 190 TYR A C 1
ATOM 1451 O O . TYR A 1 190 ? -23.458 25.835 10.722 1.00 51.25 190 TYR A O 1
ATOM 1459 N N . SER A 1 191 ? -23.802 23.724 10.032 1.00 42.28 191 SER A N 1
ATOM 1460 C CA . SER A 1 191 ? -24.942 24.037 9.184 1.00 42.28 191 SER A CA 1
ATOM 1461 C C . SER A 1 191 ? -26.114 24.169 10.150 1.00 42.28 191 SER A C 1
ATOM 1463 O O . SER A 1 191 ? -26.395 23.190 10.848 1.00 42.28 191 SER A O 1
ATOM 1465 N N . PRO A 1 192 ? -26.736 25.351 10.298 1.00 45.25 192 PRO A N 1
ATOM 1466 C CA . PRO A 1 192 ? -27.893 25.473 11.160 1.00 45.25 192 PRO A CA 1
ATOM 1467 C C . PRO A 1 192 ? -28.950 24.512 10.629 1.00 45.25 192 PRO A C 1
ATOM 1469 O O . PRO A 1 192 ? -29.479 24.703 9.535 1.00 45.25 192 PRO A O 1
ATOM 1472 N N . SER A 1 193 ? -29.216 23.441 11.376 1.00 46.41 193 SER A N 1
ATOM 1473 C CA . SER A 1 193 ? -30.372 22.586 11.137 1.00 46.41 193 SER A CA 1
ATOM 1474 C C . SER A 1 193 ? -31.576 23.514 11.053 1.00 46.41 193 SER A C 1
ATOM 1476 O O . SER A 1 193 ? -31.848 24.236 12.013 1.00 46.41 193 SER A O 1
ATOM 1478 N N . ALA A 1 194 ? -32.235 23.558 9.892 1.00 42.69 194 ALA A N 1
ATOM 1479 C CA . ALA A 1 194 ? -33.445 24.340 9.718 1.00 42.69 194 ALA A CA 1
ATOM 1480 C C . ALA A 1 194 ? -34.412 23.931 10.831 1.00 42.69 194 ALA A C 1
ATOM 1482 O O . ALA A 1 194 ? -34.827 22.772 10.908 1.00 42.69 194 ALA A O 1
ATOM 1483 N N . ILE A 1 195 ? -34.692 24.865 11.738 1.00 42.09 195 ILE A N 1
ATOM 1484 C CA . ILE A 1 195 ? -35.666 24.680 12.804 1.00 42.09 195 ILE A CA 1
ATOM 1485 C C . ILE A 1 195 ? -37.003 24.475 12.092 1.00 42.09 195 ILE A C 1
ATOM 1487 O O . ILE A 1 195 ? -37.588 25.427 11.580 1.00 42.09 195 ILE A O 1
ATOM 1491 N N . ARG A 1 196 ? -37.468 23.225 11.994 1.00 37.84 196 ARG A N 1
ATOM 1492 C CA . ARG A 1 196 ? -38.847 22.957 11.593 1.00 37.84 196 ARG A CA 1
ATOM 1493 C C . ARG A 1 196 ? -39.727 23.330 12.772 1.00 37.84 196 ARG A C 1
ATOM 1495 O O . ARG A 1 196 ? -39.804 22.591 13.748 1.00 37.84 196 ARG A O 1
ATOM 1502 N N . ILE A 1 197 ? -40.360 24.493 12.668 1.00 43.06 197 ILE A N 1
ATOM 1503 C CA . ILE A 1 197 ? -41.448 24.897 13.551 1.00 43.06 197 ILE A CA 1
ATOM 1504 C C . ILE A 1 197 ? -42.620 23.981 13.203 1.00 43.06 197 ILE A C 1
ATOM 1506 O O . ILE A 1 197 ? -43.316 24.206 12.218 1.00 43.06 197 ILE A O 1
ATOM 1510 N N . THR A 1 198 ? -42.761 22.894 13.955 1.00 41.53 198 THR A N 1
ATOM 1511 C CA . THR A 1 198 ? -43.978 22.085 13.931 1.00 41.53 198 THR A CA 1
ATOM 1512 C C . THR A 1 198 ? -44.670 22.398 15.239 1.00 41.53 198 THR A C 1
ATOM 1514 O O . THR A 1 198 ? -44.198 22.002 16.299 1.00 41.53 198 THR A O 1
ATOM 1517 N N . ASP A 1 199 ? -45.716 23.201 15.103 1.00 36.00 199 ASP A N 1
ATOM 1518 C CA . ASP A 1 199 ? -46.735 23.512 16.092 1.00 36.00 199 ASP A CA 1
ATOM 1519 C C . ASP A 1 199 ? -46.290 24.364 17.288 1.00 36.00 199 ASP A C 1
ATOM 1521 O O . ASP A 1 199 ? -45.301 24.128 17.977 1.00 36.00 199 ASP A O 1
ATOM 1525 N N . GLY A 1 200 ? -47.020 25.468 17.452 1.00 42.34 200 GLY A N 1
ATOM 1526 C CA . GLY A 1 200 ? -46.670 26.579 18.318 1.00 42.34 200 GLY A CA 1
ATOM 1527 C C . GLY A 1 200 ? -46.350 26.171 19.754 1.00 42.34 200 GLY A C 1
ATOM 1528 O O . GLY A 1 200 ? -47.076 25.410 20.381 1.00 42.34 200 GLY A O 1
ATOM 1529 N N . ILE A 1 201 ? -45.312 26.826 20.284 1.00 43.03 201 ILE A N 1
ATOM 1530 C CA . ILE A 1 201 ? -44.945 26.896 21.703 1.00 43.03 201 ILE A CA 1
ATOM 1531 C C . ILE A 1 201 ? -44.270 25.624 22.233 1.00 43.03 201 ILE A C 1
ATOM 1533 O O . ILE A 1 201 ? -44.918 24.735 22.764 1.00 43.03 201 ILE A O 1
ATOM 1537 N N . THR A 1 202 ? -42.931 25.607 22.196 1.00 29.19 202 THR A N 1
ATOM 1538 C CA . THR A 1 202 ? -42.045 25.271 23.334 1.00 29.19 202 THR A CA 1
ATOM 1539 C C . THR A 1 202 ? -40.609 25.682 22.969 1.00 29.19 202 THR A C 1
ATOM 1541 O O . THR A 1 202 ? -39.992 25.094 22.085 1.00 29.19 202 THR A O 1
ATOM 1544 N N . ILE A 1 203 ? -40.054 26.701 23.636 1.00 33.59 203 ILE A N 1
ATOM 1545 C CA . ILE A 1 203 ? -38.625 27.045 23.523 1.00 33.59 203 ILE A CA 1
ATOM 1546 C C . ILE A 1 203 ? -37.879 26.233 24.582 1.00 33.59 203 ILE A C 1
ATOM 1548 O O . ILE A 1 203 ? -37.893 26.591 25.758 1.00 33.59 203 ILE A O 1
ATOM 1552 N N . THR A 1 204 ? -37.217 25.146 24.187 1.00 30.11 204 THR A N 1
ATOM 1553 C CA . THR A 1 204 ? -36.267 24.453 25.068 1.00 30.11 204 THR A CA 1
ATOM 1554 C C . THR A 1 204 ? -34.845 24.850 24.689 1.00 30.11 204 THR A C 1
ATOM 1556 O O . THR A 1 204 ? -34.295 24.430 23.674 1.00 30.11 204 THR A O 1
ATOM 1559 N N . THR A 1 205 ? -34.254 25.704 25.521 1.00 36.50 205 THR A N 1
ATOM 1560 C CA . THR A 1 205 ? -32.857 26.138 25.462 1.00 36.50 205 THR A CA 1
ATOM 1561 C C . THR A 1 205 ? -31.912 24.938 25.532 1.00 36.50 205 THR A C 1
ATOM 1563 O O . THR A 1 205 ? -31.832 24.273 26.562 1.00 36.50 205 THR A O 1
ATOM 1566 N N . ALA A 1 206 ? -31.128 24.698 24.481 1.00 30.66 206 ALA A N 1
ATOM 1567 C CA . ALA A 1 206 ? -29.997 23.774 24.520 1.00 30.66 206 ALA A CA 1
ATOM 1568 C C . ALA A 1 206 ? -28.725 24.509 24.083 1.00 30.66 206 ALA A C 1
ATOM 1570 O O . ALA A 1 206 ? -28.458 24.701 22.899 1.00 30.66 206 ALA A O 1
ATOM 1571 N N . SER A 1 207 ? -27.939 24.956 25.065 1.00 34.97 207 SER A N 1
ATOM 1572 C CA . SER A 1 207 ? -26.609 25.526 24.836 1.00 34.97 207 SER A CA 1
ATOM 1573 C C . SER A 1 207 ? -25.550 24.422 24.849 1.00 34.97 207 SER A C 1
ATOM 1575 O O . SER A 1 207 ? -25.536 23.585 25.752 1.00 34.97 207 SER A O 1
ATOM 1577 N N . LYS A 1 208 ? -24.617 24.439 23.889 1.00 29.19 208 LYS A N 1
ATOM 1578 C CA . LYS A 1 208 ? -23.300 23.815 24.075 1.00 29.19 208 LYS A CA 1
ATOM 1579 C C . LYS A 1 208 ? -22.239 24.527 23.235 1.00 29.19 208 LYS A C 1
ATOM 1581 O O . LYS A 1 208 ? -22.083 24.294 22.043 1.00 29.19 208 LYS A O 1
ATOM 1586 N N . THR A 1 209 ? -21.517 25.420 23.902 1.00 35.94 209 THR A N 1
ATOM 1587 C CA . THR A 1 209 ? -20.466 26.286 23.355 1.00 35.94 209 THR A CA 1
ATOM 1588 C C . THR A 1 209 ? -19.112 25.573 23.327 1.00 35.94 209 THR A C 1
ATOM 1590 O O . THR A 1 209 ? -18.642 25.109 24.365 1.00 35.94 209 THR A O 1
ATOM 1593 N N . ARG A 1 210 ? -18.404 25.586 22.188 1.00 29.30 210 ARG A N 1
ATOM 1594 C CA . ARG A 1 210 ? -16.929 25.537 22.168 1.00 29.30 210 ARG A CA 1
ATOM 1595 C C . ARG A 1 210 ? -16.367 26.435 21.058 1.00 29.30 210 ARG A C 1
ATOM 1597 O O . ARG A 1 210 ? -16.611 26.186 19.890 1.00 29.30 210 ARG A O 1
ATOM 1604 N N . ARG A 1 211 ? -15.613 27.457 21.498 1.00 34.22 211 ARG A N 1
ATOM 1605 C CA . ARG A 1 211 ? -14.660 28.339 20.784 1.00 34.22 211 ARG A CA 1
ATOM 1606 C C . ARG A 1 211 ? -15.038 28.775 19.358 1.00 34.22 211 ARG A C 1
ATOM 1608 O O . ARG A 1 211 ? -14.821 28.042 18.403 1.00 34.22 211 ARG A O 1
ATOM 1615 N N . LEU A 1 212 ? -15.445 30.038 19.214 1.00 36.84 212 LEU A N 1
ATOM 1616 C CA . LEU A 1 212 ? -15.572 30.711 17.919 1.00 36.84 212 LEU A CA 1
ATOM 1617 C C . LEU A 1 212 ? -14.571 31.865 17.806 1.00 36.84 212 LEU A C 1
ATOM 1619 O O . LEU A 1 212 ? -14.575 32.798 18.606 1.00 36.84 212 LEU A O 1
ATOM 1623 N N . ILE A 1 213 ? -13.722 31.762 16.784 1.00 34.50 213 ILE A N 1
ATOM 1624 C CA . ILE A 1 213 ? -12.891 32.831 16.231 1.00 34.50 213 ILE A CA 1
ATOM 1625 C C . ILE A 1 213 ? -13.838 33.750 15.451 1.00 34.50 213 ILE A C 1
ATOM 1627 O O . ILE A 1 213 ? -14.453 33.340 14.467 1.00 34.50 213 ILE A O 1
ATOM 1631 N N . VAL A 1 214 ? -14.013 34.978 15.933 1.00 34.19 214 VAL A N 1
ATOM 1632 C CA . VAL A 1 214 ? -14.960 35.960 15.392 1.00 34.19 214 VAL A CA 1
ATOM 1633 C C . VAL A 1 214 ? -14.214 36.913 14.462 1.00 34.19 214 VAL A C 1
ATOM 1635 O O . VAL A 1 214 ? -13.357 37.645 14.942 1.00 34.19 214 VAL A O 1
ATOM 1638 N N . SER A 1 215 ? -14.571 36.970 13.170 1.00 33.66 215 SER A N 1
ATOM 1639 C CA . SER A 1 215 ? -14.431 38.230 12.401 1.00 33.66 215 SER A CA 1
ATOM 1640 C C . SER A 1 215 ? -15.158 38.328 11.050 1.00 33.66 215 SER A C 1
ATOM 1642 O O . SER A 1 215 ? -15.339 39.448 10.592 1.00 33.66 215 SER A O 1
ATOM 1644 N N . ARG A 1 216 ? -15.645 37.255 10.399 1.00 31.05 216 ARG A N 1
ATOM 1645 C CA . ARG A 1 216 ? -16.238 37.394 9.037 1.00 31.05 216 ARG A CA 1
ATOM 1646 C C . ARG A 1 216 ? -17.721 37.052 8.867 1.00 31.05 216 ARG A C 1
ATOM 1648 O O . ARG A 1 216 ? -18.300 37.404 7.846 1.00 31.05 216 ARG A O 1
ATOM 1655 N N . LEU A 1 217 ? -18.373 36.451 9.864 1.00 33.69 217 LEU A N 1
ATOM 1656 C CA . LEU A 1 217 ? -19.804 36.111 9.769 1.00 33.69 217 LEU A CA 1
ATOM 1657 C C . LEU A 1 217 ? -20.749 37.312 9.971 1.00 33.69 217 LEU A C 1
ATOM 1659 O O . LEU A 1 217 ? -21.911 37.248 9.582 1.00 33.69 217 LEU A O 1
ATOM 1663 N N . LYS A 1 218 ? -20.261 38.414 10.562 1.00 32.12 218 LYS A N 1
ATOM 1664 C CA . LYS A 1 218 ? -21.109 39.517 11.049 1.00 32.12 218 LYS A CA 1
ATOM 1665 C C . LYS A 1 218 ? -21.798 40.324 9.938 1.00 32.12 218 LYS A C 1
ATOM 1667 O O . LYS A 1 218 ? -22.804 40.961 10.208 1.00 32.12 218 LYS A O 1
ATOM 1672 N N . ILE A 1 219 ? -21.293 40.284 8.704 1.00 30.92 219 ILE A N 1
ATOM 1673 C CA . ILE A 1 219 ? -21.801 41.139 7.615 1.00 30.92 219 ILE A CA 1
ATOM 1674 C C . ILE A 1 219 ? -22.869 40.428 6.770 1.00 30.92 219 ILE A C 1
ATOM 1676 O O . ILE A 1 219 ? -23.786 41.073 6.279 1.00 30.92 219 ILE A O 1
ATOM 1680 N N . ARG A 1 220 ? -22.824 39.094 6.648 1.00 29.03 220 ARG A N 1
ATOM 1681 C CA . ARG A 1 220 ? -23.725 38.359 5.739 1.00 29.03 220 ARG A CA 1
ATOM 1682 C C . ARG A 1 220 ? -25.107 38.058 6.328 1.00 29.03 220 ARG A C 1
ATOM 1684 O O . ARG A 1 220 ? -26.026 37.765 5.579 1.00 29.03 220 ARG A O 1
ATOM 1691 N N . MET A 1 221 ? -25.256 38.119 7.654 1.00 31.62 221 MET A N 1
ATOM 1692 C CA . MET A 1 221 ? -26.522 37.792 8.328 1.00 31.62 221 MET A CA 1
ATOM 1693 C C . MET A 1 221 ? -27.493 38.978 8.417 1.00 31.62 221 MET A C 1
ATOM 1695 O O . MET A 1 221 ? -28.691 38.770 8.568 1.00 31.62 221 MET A O 1
ATOM 1699 N N . LEU A 1 222 ? -26.995 40.213 8.302 1.00 29.91 222 LEU A N 1
ATOM 1700 C CA . LEU A 1 222 ? -27.821 41.419 8.424 1.00 29.91 222 LEU A CA 1
ATOM 1701 C C . LEU A 1 222 ? -28.562 41.790 7.129 1.00 29.91 222 LEU A C 1
ATOM 1703 O O . LEU A 1 222 ? -29.470 42.609 7.179 1.00 29.91 222 LEU A O 1
ATOM 1707 N N . SER A 1 223 ? -28.227 41.186 5.983 1.00 30.72 223 SER A N 1
ATOM 1708 C CA . SER A 1 223 ? -28.838 41.521 4.687 1.00 30.72 223 SER A CA 1
ATOM 1709 C C . SER A 1 223 ? -30.048 40.657 4.303 1.00 30.72 223 SER A C 1
ATOM 1711 O O . SER A 1 223 ? -30.529 40.784 3.185 1.00 30.72 223 SER A O 1
ATOM 1713 N N . SER A 1 224 ? -30.514 39.755 5.176 1.00 30.39 224 SER A N 1
ATOM 1714 C CA . SER A 1 224 ? -31.588 38.789 4.864 1.00 30.39 224 SER A CA 1
ATOM 1715 C C . SER A 1 224 ? -32.834 38.947 5.744 1.00 30.39 224 SER A C 1
ATOM 1717 O O . SER A 1 224 ? -33.579 37.987 5.936 1.00 30.39 224 SER A O 1
ATOM 1719 N N . ILE A 1 225 ? -33.058 40.134 6.309 1.00 36.25 225 ILE A N 1
ATOM 1720 C CA . ILE A 1 225 ? -34.297 40.443 7.027 1.00 36.25 225 ILE A CA 1
ATOM 1721 C C . ILE A 1 225 ? -35.250 41.100 6.024 1.00 36.25 225 ILE A C 1
ATOM 1723 O O . ILE A 1 225 ? -35.191 42.307 5.802 1.00 36.25 225 ILE A O 1
ATOM 1727 N N . GLU A 1 226 ? -36.093 40.288 5.385 1.00 32.28 226 GLU A N 1
ATOM 1728 C CA . GLU A 1 226 ? -37.267 40.785 4.665 1.00 32.28 226 GLU A CA 1
ATOM 1729 C C . GLU A 1 226 ? -38.344 41.195 5.673 1.00 32.28 226 GLU A C 1
ATOM 1731 O O . GLU A 1 226 ? -38.627 40.510 6.656 1.00 32.28 226 GLU A O 1
ATOM 1736 N N . ASN A 1 227 ? -38.907 42.374 5.439 1.00 33.12 227 ASN A N 1
ATOM 1737 C CA . ASN A 1 227 ? -39.841 43.048 6.322 1.00 33.12 227 ASN A CA 1
ATOM 1738 C C . ASN A 1 227 ? -41.248 42.451 6.124 1.00 33.12 227 ASN A C 1
ATOM 1740 O O . ASN A 1 227 ? -42.000 42.902 5.264 1.00 33.12 227 ASN A O 1
ATOM 1744 N N . THR A 1 228 ? -41.604 41.413 6.883 1.00 31.52 228 THR A N 1
ATOM 1745 C CA . THR A 1 228 ? -42.989 40.911 6.962 1.00 31.52 228 THR A CA 1
ATOM 1746 C C . THR A 1 228 ? -43.724 41.609 8.102 1.00 31.52 228 THR A C 1
ATOM 1748 O O . THR A 1 228 ? -43.322 41.518 9.261 1.00 31.52 228 THR A O 1
ATOM 1751 N N . GLY A 1 229 ? -44.763 42.363 7.742 1.00 28.31 229 GLY A N 1
ATOM 1752 C CA . GLY A 1 229 ? -45.382 43.385 8.579 1.00 28.31 229 GLY A CA 1
ATOM 1753 C C . GLY A 1 229 ? -46.273 42.927 9.742 1.00 28.31 229 GLY A C 1
ATOM 1754 O O . GLY A 1 229 ? -46.624 41.765 9.902 1.00 28.31 229 GLY A O 1
ATOM 1755 N N . ALA A 1 230 ? -46.639 43.954 10.516 1.00 37.06 230 ALA A N 1
ATOM 1756 C CA . ALA A 1 230 ? -47.820 44.140 11.361 1.00 37.06 230 ALA A CA 1
ATOM 1757 C C . ALA A 1 230 ? -48.310 42.966 12.234 1.00 37.06 230 ALA A C 1
ATOM 1759 O O . ALA A 1 230 ? -49.392 42.434 12.014 1.00 37.06 230 ALA A O 1
ATOM 1760 N N . ALA A 1 231 ? -47.597 42.682 13.326 1.00 30.89 231 ALA A N 1
ATOM 1761 C CA . ALA A 1 231 ? -48.217 42.327 14.606 1.00 30.89 231 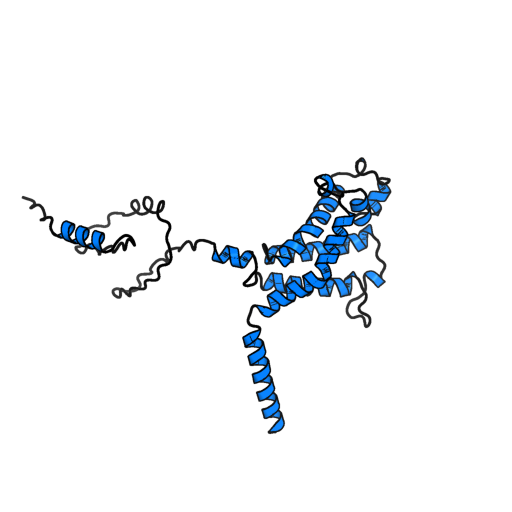ALA A CA 1
ATOM 1762 C C . ALA A 1 231 ? -47.205 42.502 15.745 1.00 30.89 231 ALA A C 1
ATOM 1764 O O . ALA A 1 231 ? -46.046 42.102 15.655 1.00 30.89 231 ALA A O 1
ATOM 1765 N N . ALA A 1 232 ? -47.657 43.134 16.823 1.00 37.53 232 ALA A N 1
ATOM 1766 C CA . ALA A 1 232 ? -46.899 43.375 18.035 1.00 37.53 232 ALA A CA 1
ATOM 1767 C C . ALA A 1 232 ? -46.469 42.055 18.695 1.00 37.53 232 ALA A C 1
ATOM 1769 O O . ALA A 1 232 ? -47.287 41.369 19.295 1.00 37.53 232 ALA A O 1
ATOM 1770 N N . THR A 1 233 ? -45.191 41.703 18.561 1.00 30.77 233 THR A N 1
ATOM 1771 C CA . THR A 1 233 ? -44.284 41.150 19.588 1.00 30.77 233 THR A CA 1
ATOM 1772 C C . THR A 1 233 ? -42.960 40.911 18.869 1.00 30.77 233 THR A C 1
ATOM 1774 O O . THR A 1 233 ? -42.757 39.884 18.225 1.00 30.77 233 THR A O 1
ATOM 1777 N N . ILE A 1 234 ? -42.068 41.902 18.916 1.00 32.16 234 ILE A N 1
ATOM 1778 C CA . ILE A 1 234 ? -40.713 41.771 18.375 1.00 32.16 234 ILE A CA 1
ATOM 1779 C C . ILE A 1 234 ? -39.997 40.753 19.263 1.00 32.16 234 ILE A C 1
ATOM 1781 O O . ILE A 1 234 ? -39.645 41.053 20.402 1.00 32.16 234 ILE A O 1
ATOM 1785 N N . GLY A 1 235 ? -39.865 39.521 18.771 1.00 30.16 235 GLY A N 1
ATOM 1786 C CA . GLY A 1 235 ? -39.195 38.441 19.484 1.00 30.16 235 GLY A CA 1
ATOM 1787 C C . GLY A 1 235 ? -37.795 38.860 19.930 1.00 30.16 235 GLY A C 1
ATOM 1788 O O . GLY A 1 235 ? -37.024 39.442 19.167 1.00 30.16 235 GLY A O 1
ATOM 1789 N N . THR A 1 236 ? -37.460 38.567 21.183 1.00 32.34 236 THR A N 1
ATOM 1790 C CA . THR A 1 236 ? -36.139 38.842 21.746 1.00 32.34 236 THR A CA 1
ATOM 1791 C C . THR A 1 236 ? -35.081 38.019 21.010 1.00 32.34 236 THR A C 1
ATOM 1793 O O . THR A 1 236 ? -34.963 36.812 21.219 1.00 32.34 236 THR A O 1
ATOM 1796 N N . ILE A 1 237 ? -34.267 38.665 20.172 1.00 36.47 237 ILE A N 1
ATOM 1797 C CA . ILE A 1 237 ? -33.055 38.050 19.622 1.00 36.47 237 ILE A CA 1
ATOM 1798 C C . ILE A 1 237 ? -31.992 38.067 20.726 1.00 36.47 237 ILE A C 1
ATOM 1800 O O . ILE A 1 237 ? -31.309 39.067 20.944 1.00 36.47 237 ILE A O 1
ATOM 1804 N N . VAL A 1 238 ? -31.841 36.955 21.446 1.00 31.92 238 VAL A N 1
ATOM 1805 C CA . VAL A 1 238 ? -30.781 36.812 22.451 1.00 31.92 238 VAL A CA 1
ATOM 1806 C C . VAL A 1 238 ? -29.462 36.487 21.745 1.00 31.92 238 VAL A C 1
ATOM 1808 O O . VAL A 1 238 ? -29.106 35.328 21.541 1.00 31.92 238 VAL A O 1
ATOM 1811 N N . ILE A 1 239 ? -28.708 37.523 21.371 1.00 34.03 239 ILE A N 1
ATOM 1812 C CA . ILE A 1 239 ? -27.319 37.375 20.920 1.00 34.03 239 ILE A CA 1
ATOM 1813 C C . ILE A 1 239 ? -26.428 37.290 22.163 1.00 34.03 239 ILE A C 1
ATOM 1815 O O . ILE A 1 239 ? -25.997 38.306 22.705 1.00 34.03 239 ILE A O 1
ATOM 1819 N N . MET A 1 240 ? -26.130 36.075 22.630 1.00 34.78 240 MET A N 1
ATOM 1820 C CA . MET A 1 240 ? -25.115 35.893 23.672 1.00 34.78 240 MET A CA 1
ATOM 1821 C C . MET A 1 240 ? -23.721 36.075 23.059 1.00 34.78 240 MET A C 1
ATOM 1823 O O . MET A 1 240 ? -23.135 35.144 22.508 1.00 34.78 240 MET A O 1
ATOM 1827 N N . SER A 1 241 ? -23.181 37.292 23.154 1.00 36.31 241 SER A N 1
ATOM 1828 C CA . SER A 1 241 ? -21.752 37.535 22.937 1.00 36.31 241 SER A CA 1
ATOM 1829 C C . SER A 1 241 ? -20.965 36.995 24.140 1.00 36.31 241 SER A C 1
ATOM 1831 O O . SER A 1 241 ? -21.317 37.308 25.277 1.00 36.31 241 SER A O 1
ATOM 1833 N N . PRO A 1 242 ? -19.886 36.216 23.942 1.00 37.31 242 PRO A N 1
ATOM 1834 C CA . PRO A 1 242 ? -19.088 35.688 25.047 1.00 37.31 242 PRO A CA 1
ATOM 1835 C C . PRO A 1 242 ? -18.189 36.755 25.698 1.00 37.31 242 PRO A C 1
ATOM 1837 O O . PRO A 1 242 ? -17.473 36.448 26.649 1.00 37.31 242 PRO A O 1
ATOM 1840 N N . SER A 1 243 ? -18.199 37.999 25.205 1.00 37.72 243 SER A N 1
ATOM 1841 C CA . SER A 1 243 ? -17.377 39.076 25.753 1.00 37.72 243 SER A CA 1
ATOM 1842 C C . SER A 1 243 ? -18.092 39.786 26.905 1.00 37.72 243 SER A C 1
ATOM 1844 O O . SER A 1 243 ? -19.044 40.532 26.701 1.00 37.72 243 SER A O 1
ATOM 1846 N N . ASN A 1 244 ? -17.597 39.507 28.112 1.00 44.84 244 ASN A N 1
ATOM 1847 C CA . ASN A 1 244 ? -17.775 40.238 29.368 1.00 44.84 244 ASN A CA 1
ATOM 1848 C C . ASN A 1 244 ? -19.229 40.567 29.786 1.00 44.84 244 ASN A C 1
ATOM 1850 O O . ASN A 1 244 ? -19.777 41.621 29.463 1.00 44.84 244 ASN A O 1
ATOM 1854 N N . LYS A 1 245 ? -19.830 39.673 30.592 1.00 43.31 245 LYS A N 1
ATOM 1855 C CA . LYS A 1 245 ? -21.223 39.751 31.091 1.00 43.31 245 LYS A CA 1
ATOM 1856 C C . LYS A 1 245 ? -21.616 41.116 31.685 1.00 43.31 245 LYS A C 1
ATOM 1858 O O . LYS A 1 245 ? -22.766 41.517 31.534 1.00 43.31 245 LYS A O 1
ATOM 1863 N N . ALA A 1 246 ? -20.683 41.827 32.323 1.00 40.97 246 ALA A N 1
ATOM 1864 C CA . ALA A 1 246 ? -20.945 43.127 32.946 1.00 40.97 246 ALA A CA 1
ATOM 1865 C C . ALA A 1 246 ? -21.294 44.227 31.923 1.00 40.97 246 ALA A C 1
ATOM 1867 O O . ALA A 1 246 ? -22.243 44.978 32.125 1.00 40.97 246 ALA A O 1
ATOM 1868 N N . VAL A 1 247 ? -20.596 44.265 30.783 1.00 43.75 247 VAL A N 1
ATOM 1869 C CA . VAL A 1 247 ? -20.790 45.292 29.741 1.00 43.75 247 VAL A CA 1
ATOM 1870 C C . VAL A 1 247 ? -22.102 45.075 28.979 1.00 43.75 247 VAL A C 1
ATOM 1872 O O . VAL A 1 247 ? -22.743 46.024 28.532 1.00 43.75 247 VAL A O 1
ATOM 1875 N N . PHE A 1 248 ? -22.536 43.821 28.836 1.00 40.91 248 PHE A N 1
ATOM 1876 C CA . PHE A 1 248 ? -23.801 43.504 28.170 1.00 40.91 248 PHE A CA 1
ATOM 1877 C C . PHE A 1 248 ? -25.016 43.923 29.012 1.00 40.91 248 PHE A C 1
ATOM 1879 O O . PHE A 1 248 ? -25.950 44.519 28.482 1.00 40.91 248 PHE A O 1
ATOM 1886 N N . SER A 1 249 ? -24.971 43.680 30.327 1.00 40.41 249 SER A N 1
ATOM 1887 C CA . SER A 1 249 ? -26.033 44.071 31.266 1.00 40.41 249 SER A CA 1
ATOM 1888 C C . SER A 1 249 ? -26.291 45.580 31.263 1.00 40.41 249 SER A C 1
ATOM 1890 O O . SER A 1 249 ? -27.443 46.010 31.251 1.00 40.41 249 SER A O 1
ATOM 1892 N N . GLU A 1 250 ? -25.231 46.391 31.258 1.00 38.38 250 GLU A N 1
ATOM 1893 C CA . GLU A 1 250 ? -25.352 47.852 31.294 1.00 38.38 250 GLU A CA 1
ATOM 1894 C C . GLU A 1 250 ? -25.950 48.418 29.992 1.00 38.38 250 GLU A C 1
ATOM 1896 O O . GLU A 1 250 ? -26.798 49.310 30.025 1.00 38.38 250 GLU A O 1
ATOM 1901 N N . ASN A 1 251 ? -25.576 47.856 28.837 1.00 40.09 251 ASN A N 1
ATOM 1902 C CA . ASN A 1 251 ? -26.091 48.295 27.536 1.00 40.09 251 ASN A CA 1
ATOM 1903 C C . ASN A 1 251 ? -27.580 47.972 27.342 1.00 40.09 251 ASN A C 1
ATOM 1905 O O . ASN A 1 251 ? -28.317 48.796 26.801 1.00 40.09 251 ASN A O 1
ATOM 1909 N N . VAL A 1 252 ? -28.036 46.808 27.820 1.00 41.81 252 VAL A N 1
ATOM 1910 C CA . VAL A 1 252 ? -29.461 46.435 27.785 1.00 41.81 252 VAL A CA 1
ATOM 1911 C C . VAL A 1 252 ? -30.285 47.348 28.699 1.00 41.81 252 VAL A C 1
ATOM 1913 O O . VAL A 1 252 ? -31.360 47.801 28.309 1.00 41.81 252 VAL A O 1
ATOM 1916 N N . ALA A 1 253 ? -29.768 47.686 29.885 1.00 38.91 253 ALA A N 1
ATOM 1917 C CA . ALA A 1 253 ? -30.436 48.613 30.797 1.00 38.91 253 ALA A CA 1
ATOM 1918 C C . ALA A 1 253 ? -30.583 50.025 30.195 1.00 38.91 253 ALA A C 1
ATOM 1920 O O . ALA A 1 253 ? -31.658 50.613 30.296 1.00 38.91 253 ALA A O 1
ATOM 1921 N N . ARG A 1 254 ? -29.552 50.541 29.504 1.00 39.66 254 ARG A N 1
ATOM 1922 C CA . ARG A 1 254 ? -29.616 51.855 28.833 1.00 39.66 254 ARG A CA 1
ATOM 1923 C C . ARG A 1 254 ? -30.565 51.892 27.634 1.00 39.66 254 ARG A C 1
ATOM 1925 O O . ARG A 1 254 ? -31.213 52.913 27.420 1.00 39.66 254 ARG A O 1
ATOM 1932 N N . GLN A 1 255 ? -30.665 50.812 26.852 1.00 45.94 255 GLN A N 1
ATOM 1933 C CA . GLN A 1 255 ? -31.593 50.759 25.712 1.00 45.94 255 GLN A CA 1
ATOM 1934 C C . GLN A 1 255 ? -33.061 50.778 26.152 1.00 45.94 255 GLN A C 1
ATOM 1936 O O . GLN A 1 255 ? -33.874 51.435 25.509 1.00 45.94 255 GLN A O 1
ATOM 1941 N N . ASN A 1 256 ? -33.390 50.131 27.272 1.00 44.31 256 ASN A N 1
ATOM 1942 C CA . ASN A 1 256 ? -34.757 50.104 27.799 1.00 44.31 256 ASN A CA 1
ATOM 1943 C C . ASN A 1 256 ? -35.178 51.408 28.502 1.00 44.31 256 ASN A C 1
ATOM 1945 O O . ASN A 1 256 ? -36.359 51.588 28.784 1.00 44.31 256 ASN A O 1
ATOM 1949 N N . SER A 1 257 ? -34.239 52.319 28.788 1.00 41.41 257 SER A N 1
ATOM 1950 C CA . SER A 1 257 ? -34.520 53.614 29.423 1.00 41.41 257 SER A CA 1
ATOM 1951 C C . SER A 1 257 ? -34.679 54.785 28.447 1.00 41.41 257 SER A C 1
ATOM 1953 O O . SER A 1 257 ? -34.889 55.909 28.897 1.00 41.41 257 SER A O 1
ATOM 1955 N N . VAL A 1 258 ? -34.570 54.571 27.130 1.00 39.91 258 VAL A N 1
ATOM 1956 C CA . VAL A 1 258 ? -34.855 55.635 26.153 1.00 39.91 258 VAL A CA 1
ATOM 1957 C C . VAL A 1 258 ? -36.379 55.778 26.031 1.00 39.91 258 VAL A C 1
ATOM 1959 O O . VAL A 1 258 ? -37.030 54.826 25.597 1.00 39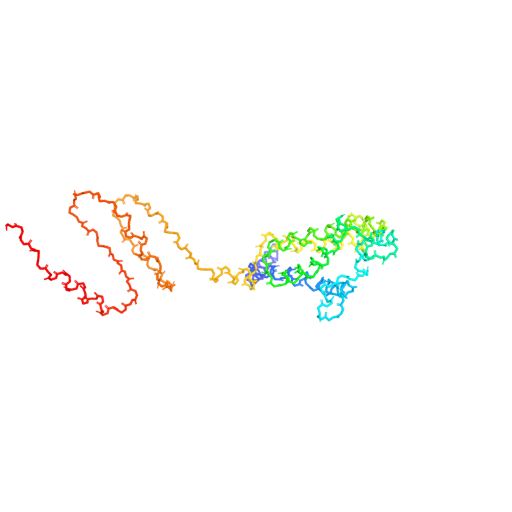.91 258 VAL A O 1
ATOM 1962 N N . PRO A 1 259 ? -36.987 56.920 26.410 1.00 40.72 259 PRO A N 1
ATOM 1963 C CA . PRO A 1 259 ? -38.430 57.088 26.305 1.00 40.72 259 PRO A CA 1
ATOM 1964 C C . PRO A 1 259 ? -38.836 57.097 24.833 1.00 40.72 259 PRO A C 1
ATOM 1966 O O . PRO A 1 259 ? -38.212 57.779 24.018 1.00 40.72 259 PRO A O 1
ATOM 1969 N N . ALA A 1 260 ? -39.900 56.366 24.503 1.00 46.09 260 ALA A N 1
ATOM 1970 C CA . ALA A 1 260 ? -40.544 56.447 23.201 1.00 46.09 260 ALA A CA 1
ATOM 1971 C C . ALA A 1 260 ? -40.871 57.917 22.892 1.00 46.09 260 ALA A C 1
ATOM 1973 O O . ALA A 1 260 ? -41.640 58.554 23.617 1.00 46.09 260 ALA A O 1
ATOM 1974 N N . ALA A 1 261 ? -40.264 58.463 21.836 1.00 42.50 261 ALA A N 1
ATOM 1975 C CA . ALA A 1 261 ? -40.639 59.765 21.315 1.00 42.50 261 ALA A CA 1
ATOM 1976 C C . ALA A 1 261 ? -42.138 59.728 20.983 1.00 42.50 261 ALA A C 1
ATOM 1978 O O . ALA A 1 261 ? -42.597 58.883 20.213 1.00 42.50 261 ALA A O 1
ATOM 1979 N N . LYS A 1 262 ? -42.906 60.606 21.635 1.00 38.59 262 LYS A N 1
ATOM 1980 C CA . LYS A 1 262 ? -44.325 60.813 21.352 1.00 38.59 262 LYS A CA 1
ATOM 1981 C C . LYS A 1 262 ? -44.459 61.273 19.903 1.00 38.59 262 LYS A C 1
ATOM 1983 O O . LYS A 1 262 ? -43.945 62.328 19.554 1.00 38.59 262 LYS A O 1
ATOM 1988 N N . ASN A 1 263 ? -45.180 60.504 19.095 1.00 38.41 263 ASN A N 1
ATOM 1989 C CA . ASN A 1 263 ? -45.768 61.021 17.868 1.00 38.41 263 ASN A CA 1
ATOM 1990 C C . ASN A 1 263 ? -46.984 61.876 18.251 1.00 38.41 263 ASN A C 1
ATOM 1992 O O . ASN A 1 263 ? -48.029 61.319 18.589 1.00 38.41 263 ASN A O 1
ATOM 1996 N N . GLN A 1 264 ? -46.814 63.198 18.220 1.00 34.94 264 GLN A N 1
ATOM 1997 C CA . GLN A 1 264 ? -47.823 64.218 17.913 1.00 34.94 264 GLN A CA 1
ATOM 1998 C C . GLN A 1 264 ? -47.109 65.411 17.284 1.00 34.94 264 GLN A C 1
ATOM 2000 O O . GLN A 1 264 ? -46.062 65.810 17.842 1.00 34.94 264 GLN A O 1
#

Sequence (264 aa):
MGIVKLGIGLHDRVFGAVEGLAGNWFLGLAARIVFSSVLLVFFLNSVATKVGSGFPDMFILQIGAYAQILPSIAEAAGYDISAINLFPWKIIVLAGTCAEFVLPIMLLLGVFTRLTNVSLIGFIVVMSIVDIQFHGLDTASIGARFECVHDSVIADQQLLWIFPLIYLAVKGGWPISVDTILSKMRPQFYSPSAIRITDGITITTASKTRRLIVSRLKIRMLSSIENTGAAATIGTIVIMSPSNKAVFSENVARQNSVPAAKNQ

Secondary structure (DSSP, 8-state):
-HHHHHHHHHHHHHHHHHHHHHTTTHHHHHHHHHHHHHHHHHHHHHHHTTB-SSTTGGGSBPHHHHHHH-HHHHHHTTT-GGGS-IIIIIHHHHHHHHHHHHHHHHHHHTSSHHHHHHHHHHHHHHHHHHHHHTS---HHHH--TT-SS---IIIIIIHHHHHHHHHHHHH---TTSHHHHHHHHS------------SS--------------SSTTTTSTT--------S---------SS-HHHHHHHHHHHHTSPPPP--

Radius of gyration: 32.25 Å; chains: 1; bounding box: 71×95×60 Å